Protein AF-A0A941LE74-F1 (afdb_monomer_lite)

Structure (mmCIF, N/CA/C/O backbone):
data_AF-A0A941LE74-F1
#
_entry.id   AF-A0A941LE74-F1
#
loop_
_atom_site.group_PDB
_atom_site.id
_atom_site.type_symbol
_atom_site.label_atom_id
_atom_site.label_alt_id
_atom_site.label_comp_id
_atom_site.label_asym_id
_atom_site.label_entity_id
_atom_site.label_seq_id
_atom_site.pdbx_PDB_ins_code
_atom_site.Cartn_x
_atom_site.Cartn_y
_atom_site.Cartn_z
_atom_site.occupancy
_atom_site.B_iso_or_equiv
_atom_site.auth_seq_id
_atom_site.auth_comp_id
_atom_site.auth_asym_id
_atom_site.auth_atom_id
_atom_site.pdbx_PDB_model_num
ATOM 1 N N . MET A 1 1 ? -21.585 46.859 -29.688 1.00 54.28 1 MET A N 1
ATOM 2 C CA . MET A 1 1 ? -21.145 45.449 -29.822 1.00 54.28 1 MET A CA 1
ATOM 3 C C . MET A 1 1 ? -20.271 44.909 -28.652 1.00 54.28 1 MET A C 1
ATOM 5 O O . MET A 1 1 ? -19.529 43.971 -28.899 1.00 54.28 1 MET A O 1
ATOM 9 N N . PRO A 1 2 ? -20.352 45.369 -27.378 1.00 57.03 2 PRO A N 1
ATOM 10 C CA . PRO A 1 2 ? -19.526 44.793 -26.294 1.00 57.03 2 PRO A CA 1
ATOM 11 C C . PRO A 1 2 ? -20.153 43.561 -25.608 1.00 57.03 2 PRO A C 1
ATOM 13 O O . PRO A 1 2 ? -19.442 42.708 -25.088 1.00 57.03 2 PRO A O 1
ATOM 16 N N . TYR A 1 3 ? -21.483 43.417 -25.657 1.00 52.81 3 TYR A N 1
ATOM 17 C CA . TYR A 1 3 ? -22.199 42.330 -24.973 1.00 52.81 3 TYR A CA 1
ATOM 18 C C . TYR A 1 3 ? -21.953 40.939 -25.579 1.00 52.81 3 TYR A C 1
ATOM 20 O O . TYR A 1 3 ? -21.957 39.949 -24.856 1.00 52.81 3 TYR A O 1
ATOM 28 N N . ARG A 1 4 ? -21.683 40.847 -26.890 1.00 54.41 4 ARG A N 1
ATOM 29 C CA . ARG A 1 4 ? -21.391 39.560 -27.549 1.00 54.41 4 ARG A CA 1
ATOM 30 C C . ARG A 1 4 ? -20.032 38.985 -27.148 1.00 54.41 4 ARG A C 1
ATOM 32 O O . ARG A 1 4 ? -19.905 37.770 -27.075 1.00 54.41 4 ARG A O 1
ATOM 39 N N . LEU A 1 5 ? -19.052 39.841 -26.847 1.00 57.06 5 LEU A N 1
ATOM 40 C CA . LEU A 1 5 ? -17.731 39.411 -26.383 1.00 57.06 5 LEU A CA 1
ATOM 41 C C . LEU A 1 5 ? -17.795 38.911 -24.931 1.00 57.06 5 LEU A C 1
ATOM 43 O O . LEU A 1 5 ? -17.199 37.891 -24.605 1.00 57.06 5 LEU A O 1
ATOM 47 N N . LEU A 1 6 ? -18.584 39.584 -24.085 1.00 57.69 6 LEU A N 1
ATOM 48 C CA . LEU A 1 6 ? -18.748 39.210 -22.679 1.00 57.69 6 LEU A CA 1
ATOM 49 C C . LEU A 1 6 ? -19.446 37.849 -22.518 1.00 57.69 6 LEU A C 1
ATOM 51 O O . LEU A 1 6 ? -19.026 37.042 -21.698 1.00 57.69 6 LEU A O 1
ATOM 55 N N . ILE A 1 7 ? -20.466 37.571 -23.339 1.00 63.12 7 ILE A N 1
ATOM 56 C CA . ILE A 1 7 ? -21.182 36.284 -23.333 1.00 63.12 7 ILE A CA 1
ATOM 57 C C . ILE A 1 7 ? -20.268 35.146 -23.810 1.00 63.12 7 ILE A C 1
ATOM 59 O O . ILE A 1 7 ? -20.302 34.059 -23.241 1.00 63.12 7 ILE A O 1
ATOM 63 N N . LEU A 1 8 ? -19.405 35.396 -24.802 1.00 57.56 8 LEU A N 1
ATOM 64 C CA . LEU A 1 8 ? -18.469 34.384 -25.298 1.00 57.56 8 LEU A CA 1
ATOM 65 C C . LEU A 1 8 ? -17.408 34.020 -24.246 1.00 57.56 8 LEU A C 1
ATOM 67 O O . LEU A 1 8 ? -17.097 32.846 -24.071 1.00 57.56 8 LEU A O 1
ATOM 71 N N . ILE A 1 9 ? -16.907 35.013 -23.502 1.00 60.62 9 ILE A N 1
ATOM 72 C CA . ILE A 1 9 ? -15.950 34.803 -22.404 1.00 60.62 9 ILE A CA 1
ATOM 73 C C . ILE A 1 9 ? -16.620 34.057 -21.237 1.00 60.62 9 ILE A C 1
ATOM 7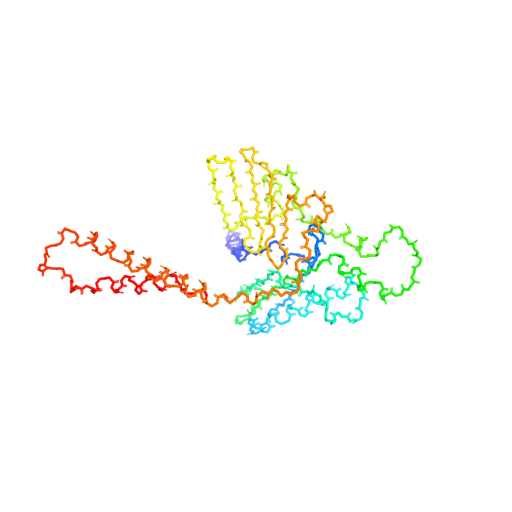5 O O . ILE A 1 9 ? -16.025 33.129 -20.692 1.00 60.62 9 ILE A O 1
ATOM 79 N N . LEU A 1 10 ? -17.877 34.387 -20.910 1.00 58.94 10 LEU A N 1
ATOM 80 C CA . LEU A 1 10 ? -18.635 33.705 -19.854 1.00 58.94 10 LEU A CA 1
ATOM 81 C C . LEU A 1 10 ? -18.941 32.236 -20.209 1.00 58.94 10 LEU A C 1
ATOM 83 O O . LEU A 1 10 ? -18.872 31.359 -19.348 1.00 58.94 10 LEU A O 1
ATOM 87 N N . CYS A 1 11 ? -19.225 31.948 -21.484 1.00 56.91 11 CYS A N 1
ATOM 88 C CA . CYS A 1 11 ? -19.420 30.581 -21.969 1.00 56.91 11 CYS A CA 1
ATOM 89 C C . CYS A 1 11 ? -18.114 29.772 -21.994 1.00 56.91 11 CYS A C 1
ATOM 91 O O . CYS A 1 11 ? -18.154 28.585 -21.681 1.00 56.91 11 CYS A O 1
ATOM 93 N N . LEU A 1 12 ? -16.958 30.386 -22.289 1.00 54.50 12 LEU A N 1
ATOM 94 C CA . LEU A 1 12 ? -15.665 29.691 -22.219 1.00 54.50 12 LEU A CA 1
ATOM 95 C C . LEU A 1 12 ? -15.248 29.346 -20.778 1.00 54.50 12 LEU A C 1
ATOM 97 O O . LEU A 1 12 ? -14.621 28.312 -20.572 1.00 54.50 12 LEU A O 1
ATOM 101 N N . SER A 1 13 ? -15.639 30.138 -19.772 1.00 55.31 13 SER A N 1
ATOM 102 C CA . SER A 1 13 ? -15.367 29.818 -18.357 1.00 55.31 13 SER A CA 1
ATOM 103 C C . SER A 1 13 ? -16.202 28.659 -17.786 1.00 55.31 13 SER A C 1
ATOM 105 O O . SER A 1 13 ? -15.882 28.143 -16.717 1.00 55.31 13 SER A O 1
ATOM 107 N N . LEU A 1 14 ? -17.250 28.221 -18.494 1.00 53.22 14 LEU A N 1
ATOM 108 C CA . LEU A 1 14 ? -18.086 27.072 -18.114 1.00 53.22 14 LEU A CA 1
ATOM 109 C C . LEU A 1 14 ? -17.571 25.736 -18.682 1.00 53.22 14 LEU A C 1
ATOM 111 O O . LEU A 1 14 ? -18.073 24.683 -18.300 1.00 53.22 14 LEU A O 1
ATOM 115 N N . LEU A 1 15 ? -16.551 25.764 -19.546 1.00 47.84 15 LEU A N 1
ATOM 116 C CA . LEU A 1 15 ? -15.847 24.581 -20.060 1.00 47.84 15 LEU A CA 1
ATOM 117 C C . LEU A 1 15 ? -14.586 24.257 -19.244 1.00 47.84 15 LEU A C 1
ATOM 119 O O . LEU A 1 15 ? -13.602 23.753 -19.782 1.00 47.84 15 LEU A O 1
ATOM 123 N N . SER A 1 16 ? -14.604 24.519 -17.936 1.00 47.56 16 SER A N 1
ATOM 124 C CA . SER A 1 16 ? -13.609 23.926 -17.045 1.00 47.56 16 SER A CA 1
ATOM 125 C C . SER A 1 16 ? -13.813 22.408 -17.060 1.00 47.56 16 SER A C 1
ATOM 127 O O . SER A 1 16 ? -14.896 21.954 -16.672 1.00 47.56 16 SER A O 1
ATOM 129 N N . PRO A 1 17 ? -12.834 21.599 -17.508 1.00 46.66 17 PRO A N 1
ATOM 130 C CA . PRO A 1 17 ? -12.927 20.162 -17.334 1.00 46.66 17 PRO A CA 1
ATOM 131 C C . PRO A 1 17 ? -13.058 19.902 -15.834 1.00 46.66 17 PRO A C 1
ATOM 133 O O . PRO A 1 17 ? -12.203 20.311 -15.046 1.00 46.66 17 PRO A O 1
ATOM 136 N N . LEU A 1 18 ? -14.160 19.263 -15.431 1.00 42.22 18 LEU A N 1
ATOM 137 C CA . LEU A 1 18 ? -14.265 18.688 -14.096 1.00 42.22 18 LEU A CA 1
ATOM 138 C C . LEU A 1 18 ? -12.999 17.853 -13.871 1.00 42.22 18 LEU A C 1
ATOM 140 O O . LEU A 1 18 ? -12.686 17.037 -14.746 1.00 42.22 18 LEU A O 1
ATOM 144 N N . PRO A 1 19 ? -12.264 18.035 -12.758 1.00 45.69 19 PRO A N 1
ATOM 145 C CA . PRO A 1 19 ? -11.148 17.161 -12.453 1.00 45.69 19 PRO A CA 1
ATOM 146 C C . PRO A 1 19 ? -11.682 15.731 -12.467 1.00 45.69 19 PRO A C 1
ATOM 148 O O . PRO A 1 19 ? -12.597 15.367 -11.725 1.00 45.69 19 PRO A O 1
ATOM 151 N N . THR A 1 20 ? -11.167 14.944 -13.404 1.00 42.31 20 THR A N 1
ATOM 152 C CA . THR A 1 20 ? -11.477 13.531 -13.559 1.00 42.31 20 THR A CA 1
ATOM 153 C C . THR A 1 20 ? -11.266 12.853 -12.210 1.00 42.31 20 THR A C 1
ATOM 155 O O . THR A 1 20 ? -10.148 12.809 -11.702 1.00 42.31 20 THR A O 1
ATOM 158 N N . ARG A 1 21 ? -12.350 12.310 -11.642 1.00 41.66 21 ARG A N 1
ATOM 159 C CA . ARG A 1 21 ? -12.452 11.559 -10.372 1.00 41.66 21 ARG A CA 1
ATOM 160 C C . ARG A 1 21 ? -11.585 10.281 -10.284 1.00 41.66 21 ARG A C 1
ATOM 162 O O . ARG A 1 21 ? -11.878 9.377 -9.512 1.00 41.66 21 ARG A O 1
ATOM 169 N N . ALA A 1 22 ? -10.532 10.166 -11.088 1.00 42.69 22 ALA A N 1
ATOM 170 C CA . ALA A 1 22 ? -9.612 9.032 -11.083 1.00 42.69 22 ALA A CA 1
ATOM 171 C C . ALA A 1 22 ? -8.589 9.093 -9.929 1.00 42.69 22 ALA A C 1
ATOM 173 O O . ALA A 1 22 ? -7.979 8.078 -9.607 1.00 42.69 22 ALA A O 1
ATOM 174 N N . ALA A 1 23 ? -8.416 10.254 -9.286 1.00 50.59 23 ALA A N 1
ATOM 175 C CA . ALA A 1 23 ? -7.468 10.427 -8.183 1.00 50.59 23 ALA A CA 1
ATOM 176 C C . ALA A 1 23 ? -7.955 9.851 -6.833 1.00 50.59 23 ALA A C 1
ATOM 178 O O . ALA A 1 23 ? -7.123 9.497 -6.004 1.00 50.59 23 ALA A O 1
ATOM 179 N N . ASP A 1 24 ? -9.269 9.695 -6.623 1.00 58.91 24 ASP A N 1
ATOM 180 C CA . ASP A 1 24 ? -9.845 9.450 -5.284 1.00 58.91 24 ASP A CA 1
ATOM 181 C C . ASP A 1 24 ? -9.552 8.059 -4.682 1.00 58.91 24 ASP A C 1
ATOM 183 O O . ASP A 1 24 ? -9.741 7.863 -3.486 1.00 58.91 24 ASP A O 1
ATOM 187 N N . ASN A 1 25 ? -9.075 7.085 -5.469 1.00 71.62 25 ASN A N 1
ATOM 188 C CA . ASN A 1 25 ? -8.825 5.707 -5.004 1.00 71.62 25 ASN A CA 1
ATOM 189 C C . ASN A 1 25 ? -7.357 5.275 -5.094 1.00 71.62 25 ASN A C 1
ATOM 191 O O . ASN A 1 25 ? -7.051 4.084 -5.003 1.00 71.62 25 ASN A O 1
ATOM 195 N N . ARG A 1 26 ? -6.443 6.212 -5.339 1.00 84.62 26 ARG A N 1
ATOM 196 C CA . ARG A 1 26 ? -5.028 5.883 -5.456 1.00 84.62 26 ARG A CA 1
ATOM 197 C C . ARG A 1 26 ? -4.418 5.685 -4.055 1.00 84.62 26 ARG A C 1
ATOM 199 O O . ARG A 1 26 ? -4.585 6.557 -3.206 1.00 84.62 26 ARG A O 1
ATOM 206 N N . PRO A 1 27 ? -3.692 4.584 -3.790 1.00 90.12 27 PRO A N 1
ATOM 207 C CA . PRO A 1 27 ? -3.070 4.378 -2.486 1.00 90.12 27 PRO A CA 1
ATOM 208 C C . PRO A 1 27 ? -2.000 5.436 -2.187 1.00 90.12 27 PRO A C 1
ATOM 210 O O . PRO A 1 27 ? -1.186 5.752 -3.060 1.00 90.12 27 PRO A O 1
ATOM 213 N N . PHE A 1 28 ? -1.926 5.902 -0.934 1.00 90.62 28 PHE A N 1
ATOM 214 C CA . PHE A 1 28 ? -0.971 6.937 -0.496 1.00 90.62 28 PHE A CA 1
ATOM 215 C C . PHE A 1 28 ? 0.496 6.603 -0.836 1.00 90.62 28 PHE A C 1
ATOM 217 O O . PHE A 1 28 ? 1.308 7.483 -1.104 1.00 90.62 28 PHE A O 1
ATOM 224 N N . TRP A 1 29 ? 0.860 5.316 -0.845 1.00 92.81 29 TRP A N 1
ATOM 225 C CA . TRP A 1 29 ? 2.237 4.873 -1.079 1.00 92.81 29 TRP A CA 1
ATOM 226 C C . TRP A 1 29 ? 2.692 5.034 -2.537 1.00 92.81 29 TRP A C 1
ATOM 228 O O . TRP A 1 29 ? 3.883 4.926 -2.818 1.00 92.81 29 TRP A O 1
ATOM 238 N N . THR A 1 30 ? 1.773 5.321 -3.463 1.00 92.69 30 THR A N 1
ATOM 239 C CA . THR A 1 30 ? 2.096 5.563 -4.881 1.00 92.69 30 THR A CA 1
ATOM 240 C C . THR A 1 30 ? 2.644 6.971 -5.156 1.00 92.69 30 THR A C 1
ATOM 242 O O . THR A 1 30 ? 3.128 7.227 -6.260 1.00 92.69 30 THR A O 1
ATOM 245 N N . GLU A 1 31 ? 2.580 7.878 -4.174 1.00 87.81 31 GLU A N 1
ATOM 246 C CA . GLU A 1 31 ? 3.017 9.280 -4.293 1.00 87.81 31 GLU A CA 1
ATOM 247 C C . GLU A 1 31 ? 4.518 9.479 -4.048 1.00 87.81 31 GLU A C 1
ATOM 249 O O . GLU A 1 31 ? 5.062 10.550 -4.310 1.00 87.81 31 GLU A O 1
ATOM 254 N N . GLN A 1 32 ? 5.202 8.455 -3.543 1.00 89.81 32 GLN A N 1
ATOM 255 C CA . GLN A 1 32 ? 6.605 8.524 -3.149 1.00 89.81 32 GLN A CA 1
ATOM 256 C C . GLN A 1 32 ? 7.365 7.289 -3.625 1.00 89.81 32 GLN A C 1
ATOM 258 O O . GLN A 1 32 ? 6.818 6.189 -3.669 1.00 89.81 32 GLN A O 1
ATOM 263 N N . ALA A 1 33 ? 8.642 7.475 -3.960 1.00 90.62 33 ALA A N 1
ATOM 264 C CA . ALA A 1 33 ? 9.509 6.390 -4.416 1.00 90.62 33 ALA A CA 1
ATOM 265 C C . ALA A 1 33 ? 9.939 5.459 -3.273 1.00 90.62 33 ALA A C 1
ATOM 267 O O . ALA A 1 33 ? 10.170 4.274 -3.494 1.00 90.62 33 ALA A O 1
ATOM 268 N N . LEU A 1 34 ? 10.054 5.989 -2.052 1.00 93.81 34 LEU A N 1
ATOM 269 C CA . LEU A 1 34 ? 10.554 5.251 -0.896 1.00 93.81 34 LEU A CA 1
ATOM 270 C C . LEU A 1 34 ? 10.100 5.887 0.424 1.00 93.81 34 LEU A C 1
ATOM 272 O O . LEU A 1 34 ? 9.885 7.099 0.498 1.00 93.81 34 LEU A O 1
ATOM 276 N N . PHE A 1 35 ? 9.950 5.067 1.461 1.00 94.12 35 PHE A N 1
ATOM 277 C CA . PHE A 1 35 ? 9.598 5.474 2.827 1.00 94.12 35 PHE A CA 1
ATOM 278 C C . PHE A 1 35 ? 9.922 4.345 3.808 1.00 94.12 35 PHE A C 1
ATOM 280 O O . PHE A 1 35 ? 10.116 3.203 3.389 1.00 94.12 35 PHE A O 1
ATOM 287 N N . HIS A 1 36 ? 9.947 4.629 5.109 1.00 92.19 36 HIS A N 1
ATOM 288 C CA . HIS A 1 36 ? 10.027 3.577 6.125 1.00 92.19 36 HIS A CA 1
ATOM 289 C C . HIS A 1 36 ? 8.762 3.477 6.965 1.00 92.19 36 HIS A C 1
ATOM 291 O O . HIS A 1 36 ? 8.013 4.442 7.151 1.00 92.19 36 HIS A O 1
ATOM 297 N N . PHE A 1 37 ? 8.546 2.271 7.473 1.00 91.94 37 PHE A N 1
ATOM 298 C CA . PHE A 1 37 ? 7.450 1.917 8.357 1.00 91.94 37 PHE A CA 1
ATOM 299 C C . PHE A 1 37 ? 7.958 0.850 9.336 1.00 91.94 37 PHE A C 1
ATOM 301 O O . PHE A 1 37 ? 8.341 -0.247 8.931 1.00 91.94 37 PHE A O 1
ATOM 308 N N . GLY A 1 38 ? 7.986 1.172 10.627 1.00 88.12 38 GLY A N 1
ATOM 309 C CA . GLY A 1 38 ? 8.692 0.391 11.637 1.00 88.12 38 GLY A CA 1
ATOM 310 C C . GLY A 1 38 ? 10.179 0.273 11.297 1.00 88.12 38 GLY A C 1
ATOM 311 O O . GLY A 1 38 ? 10.839 1.269 10.996 1.00 88.12 38 GLY A O 1
ATOM 312 N N . ASP A 1 39 ? 10.681 -0.960 11.309 1.00 87.88 39 ASP A N 1
ATOM 313 C CA . ASP A 1 39 ? 12.050 -1.310 10.915 1.00 87.88 39 ASP A CA 1
ATOM 314 C C . ASP A 1 39 ? 12.196 -1.683 9.434 1.00 87.88 39 ASP A C 1
ATOM 316 O O . ASP A 1 39 ? 13.271 -2.105 9.005 1.00 87.88 39 ASP A O 1
ATOM 320 N N . ASP A 1 40 ? 11.138 -1.545 8.639 1.00 91.31 40 ASP A N 1
ATOM 321 C CA . ASP A 1 40 ? 11.151 -1.914 7.230 1.00 91.31 40 ASP A CA 1
ATOM 322 C C . ASP A 1 40 ? 11.214 -0.680 6.335 1.00 91.31 40 ASP A C 1
ATOM 324 O O . ASP A 1 40 ? 10.638 0.374 6.626 1.00 91.31 40 ASP A O 1
ATOM 328 N N . VAL A 1 41 ? 11.903 -0.832 5.208 1.00 93.25 41 VAL A N 1
ATOM 329 C CA . VAL A 1 41 ? 11.961 0.166 4.145 1.00 93.25 41 VAL A CA 1
ATOM 330 C C . VAL A 1 41 ? 11.143 -0.343 2.968 1.00 93.25 41 VAL A C 1
ATOM 332 O O . VAL A 1 41 ? 11.241 -1.507 2.568 1.00 93.25 41 VAL A O 1
ATOM 335 N N . PHE A 1 42 ? 10.323 0.544 2.422 1.00 94.94 42 PHE A N 1
ATOM 336 C CA . PHE A 1 42 ? 9.452 0.276 1.295 1.00 94.94 42 PHE A CA 1
ATOM 337 C C . PHE A 1 42 ? 9.954 1.015 0.061 1.00 94.94 42 PHE A C 1
ATOM 339 O O . PHE A 1 42 ? 10.339 2.181 0.145 1.00 94.94 42 PHE A O 1
ATOM 346 N N . PHE A 1 43 ? 9.917 0.331 -1.081 1.00 95.94 43 PHE A N 1
ATOM 347 C CA . PHE A 1 43 ? 10.367 0.838 -2.374 1.00 95.94 43 PHE A CA 1
ATOM 348 C C . PHE A 1 43 ? 9.234 0.725 -3.386 1.00 95.94 43 PHE A C 1
ATOM 350 O O . PHE A 1 43 ? 8.705 -0.362 -3.622 1.00 95.94 43 PHE A O 1
ATOM 357 N N . THR A 1 44 ? 8.867 1.844 -3.995 1.00 97.19 44 THR A N 1
ATOM 358 C CA . THR A 1 44 ? 7.783 1.927 -4.968 1.00 97.19 44 THR A CA 1
ATOM 359 C C . THR A 1 44 ? 8.364 2.025 -6.367 1.00 97.19 44 THR A C 1
ATOM 361 O O . THR A 1 44 ? 8.993 3.016 -6.729 1.00 97.19 44 THR A O 1
ATOM 364 N N . GLY A 1 45 ? 8.091 1.024 -7.194 1.00 97.19 45 GLY A N 1
ATOM 365 C CA . GLY A 1 45 ? 8.345 1.091 -8.627 1.00 97.19 45 GLY A CA 1
ATOM 366 C C . GLY A 1 45 ? 7.087 1.482 -9.389 1.00 97.19 45 GLY A C 1
ATOM 367 O O . GLY A 1 45 ? 5.993 1.022 -9.059 1.00 97.19 45 GLY A O 1
ATOM 368 N N . ARG A 1 46 ? 7.239 2.309 -10.427 1.00 96.94 46 ARG 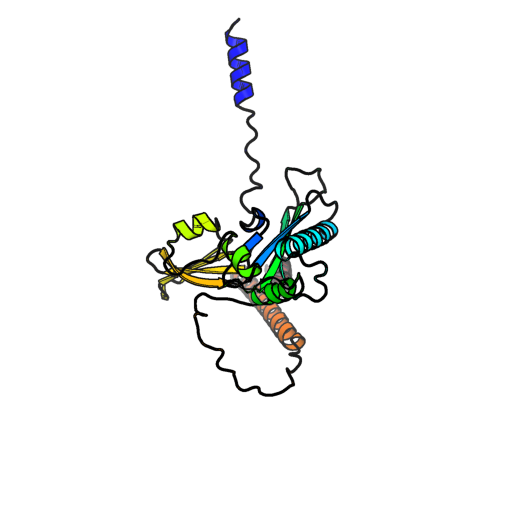A N 1
ATOM 369 C CA . ARG A 1 46 ? 6.152 2.763 -11.306 1.00 96.94 46 ARG A CA 1
ATOM 370 C C . ARG A 1 46 ? 6.458 2.399 -12.756 1.00 96.94 46 ARG A C 1
ATOM 372 O O . ARG A 1 46 ? 7.540 2.687 -13.253 1.00 96.94 46 ARG A O 1
ATOM 379 N N . SER A 1 47 ? 5.471 1.845 -13.452 1.00 97.06 47 SER A N 1
ATOM 380 C CA . SER A 1 47 ? 5.477 1.662 -14.903 1.00 97.06 47 SER A CA 1
ATOM 381 C C . SER A 1 47 ? 4.319 2.434 -15.519 1.00 97.06 47 SER A C 1
ATOM 383 O O . SER A 1 47 ? 3.175 1.998 -15.420 1.00 97.06 47 SER A O 1
ATOM 385 N N . SER A 1 48 ? 4.615 3.562 -16.163 1.00 95.38 48 SER A N 1
ATOM 386 C CA . SER A 1 48 ? 3.629 4.377 -16.885 1.00 95.38 48 SER A CA 1
ATOM 387 C C . SER A 1 48 ? 3.388 3.853 -18.294 1.00 95.38 48 SER A C 1
ATOM 389 O O . SER A 1 48 ? 4.334 3.457 -18.973 1.00 95.38 48 SER A O 1
ATOM 391 N N . CYS A 1 49 ? 2.130 3.907 -18.730 1.00 95.56 49 CYS A N 1
ATOM 392 C CA . CYS A 1 49 ? 1.700 3.597 -20.092 1.00 95.56 49 CYS A CA 1
ATOM 393 C C . CYS A 1 49 ? 2.294 2.282 -20.633 1.00 95.56 49 CYS A C 1
ATOM 395 O O . CYS A 1 49 ? 2.926 2.248 -21.690 1.00 95.56 49 CYS A O 1
ATOM 397 N N . ALA A 1 50 ? 2.123 1.192 -19.885 1.00 96.38 50 ALA A N 1
ATOM 398 C CA . ALA A 1 50 ? 2.449 -0.153 -20.343 1.00 96.38 50 ALA A CA 1
ATOM 399 C C . ALA A 1 50 ? 1.330 -0.690 -21.254 1.00 96.38 50 ALA A C 1
ATOM 401 O O . ALA A 1 50 ? 0.159 -0.408 -20.994 1.00 96.38 50 ALA A O 1
ATOM 402 N N . PRO A 1 51 ? 1.656 -1.453 -22.311 1.00 94.88 51 PRO A N 1
ATOM 403 C CA . PRO A 1 51 ? 0.657 -1.971 -23.248 1.00 94.88 51 PRO A CA 1
ATOM 404 C C . PRO A 1 51 ? -0.140 -3.157 -22.678 1.00 94.88 51 PRO A C 1
ATOM 406 O O . PRO A 1 51 ? -1.146 -3.551 -23.255 1.00 94.88 51 PRO A O 1
ATOM 409 N N . SER A 1 52 ? 0.301 -3.737 -21.557 1.00 95.12 52 SER A N 1
ATOM 410 C CA . SER A 1 52 ? -0.415 -4.774 -20.809 1.00 95.12 52 SER A CA 1
ATOM 411 C C . SER A 1 52 ? -0.156 -4.646 -19.306 1.00 95.12 52 SER A C 1
ATOM 413 O O . SER A 1 52 ? 0.819 -4.014 -18.878 1.00 95.12 52 SER A O 1
ATOM 415 N N . ILE A 1 53 ? -1.024 -5.262 -18.501 1.00 94.94 53 ILE A N 1
ATOM 416 C CA . ILE A 1 53 ? -0.879 -5.310 -17.040 1.00 94.94 53 ILE A CA 1
ATOM 417 C C . ILE A 1 53 ? 0.367 -6.109 -16.661 1.00 94.94 53 ILE A C 1
ATOM 419 O O . ILE A 1 53 ? 1.138 -5.676 -15.809 1.00 94.94 53 ILE A O 1
ATOM 423 N N . GLU A 1 54 ? 0.608 -7.239 -17.320 1.00 96.38 54 GLU A N 1
ATOM 424 C CA . GLU A 1 54 ? 1.733 -8.136 -17.064 1.00 96.38 54 GLU A CA 1
ATOM 425 C C . GLU A 1 54 ? 3.065 -7.429 -17.314 1.00 96.38 54 GLU A C 1
ATOM 427 O O . GLU A 1 54 ? 3.957 -7.437 -16.460 1.00 96.38 54 GLU A O 1
ATOM 432 N N . GLU A 1 55 ? 3.179 -6.743 -18.452 1.00 96.31 55 GLU A N 1
ATOM 433 C CA . GLU A 1 55 ? 4.367 -5.954 -18.753 1.00 96.31 55 GLU A CA 1
ATOM 434 C C . GLU A 1 55 ? 4.526 -4.789 -17.769 1.00 96.31 55 GLU A C 1
ATOM 436 O O . GLU A 1 55 ? 5.633 -4.526 -17.294 1.00 96.31 55 GLU A O 1
ATOM 441 N N . GLY A 1 56 ? 3.425 -4.132 -17.395 1.00 97.06 56 GLY A N 1
ATOM 442 C CA . GLY A 1 56 ? 3.425 -3.092 -16.371 1.00 97.06 56 GLY A CA 1
ATOM 443 C C . GLY A 1 56 ? 3.933 -3.593 -15.016 1.00 97.06 56 GLY A C 1
ATOM 444 O O . GLY A 1 56 ? 4.786 -2.947 -14.406 1.00 97.06 56 GLY A O 1
ATOM 445 N N . ARG A 1 57 ? 3.481 -4.770 -14.563 1.00 97.19 57 ARG A N 1
ATOM 446 C CA . ARG A 1 57 ? 3.927 -5.417 -13.316 1.00 97.19 57 ARG A CA 1
ATOM 447 C C . ARG A 1 57 ? 5.419 -5.737 -13.338 1.00 97.19 57 ARG A C 1
ATOM 449 O O . ARG A 1 57 ? 6.093 -5.532 -12.325 1.00 97.19 57 ARG A O 1
ATOM 456 N N . GLN A 1 58 ? 5.937 -6.219 -14.469 1.00 96.69 58 GLN A N 1
ATOM 457 C CA . GLN A 1 58 ? 7.359 -6.529 -14.618 1.00 96.69 58 GLN A CA 1
ATOM 458 C C . GLN A 1 58 ? 8.213 -5.258 -14.647 1.00 96.69 58 GLN A C 1
ATOM 460 O O . GLN A 1 58 ? 9.196 -5.157 -13.915 1.00 96.69 58 GLN A O 1
ATOM 465 N N . ARG A 1 59 ? 7.825 -4.250 -15.438 1.00 97.81 59 ARG A N 1
ATOM 466 C CA . ARG A 1 59 ? 8.524 -2.957 -15.493 1.00 97.81 59 ARG A CA 1
ATOM 467 C C . ARG A 1 59 ? 8.508 -2.250 -14.133 1.00 97.81 59 ARG A C 1
ATOM 469 O O . ARG A 1 59 ? 9.540 -1.744 -13.704 1.00 97.81 59 ARG A O 1
ATOM 476 N N . ALA A 1 60 ? 7.376 -2.267 -13.423 1.00 97.50 60 ALA A N 1
ATOM 477 C CA . ALA A 1 60 ? 7.265 -1.700 -12.079 1.00 97.50 60 ALA A CA 1
ATOM 478 C C . ALA A 1 60 ? 8.145 -2.450 -11.069 1.00 97.50 60 ALA A C 1
ATOM 480 O O . ALA A 1 60 ? 8.780 -1.819 -10.231 1.00 97.50 60 ALA A O 1
ATOM 481 N N . TYR A 1 61 ? 8.248 -3.779 -11.169 1.00 95.94 61 TYR A N 1
ATOM 482 C CA . TYR A 1 61 ? 9.184 -4.554 -10.352 1.00 95.94 61 TYR A CA 1
ATOM 483 C C . TYR A 1 61 ? 10.636 -4.135 -10.591 1.00 95.94 61 TYR A C 1
ATOM 485 O O . TYR A 1 61 ? 11.342 -3.808 -9.642 1.00 95.94 61 TYR A O 1
ATOM 493 N N . LEU A 1 62 ? 11.064 -4.077 -11.854 1.00 95.06 62 LEU A N 1
ATOM 494 C CA . LEU A 1 62 ? 12.424 -3.666 -12.214 1.00 95.06 62 LEU A CA 1
ATOM 495 C C . LEU A 1 62 ? 12.730 -2.227 -11.771 1.00 95.06 62 LEU A C 1
ATOM 497 O O . LEU A 1 62 ? 13.834 -1.954 -11.305 1.00 95.06 62 LEU A O 1
ATOM 501 N N . ALA A 1 63 ? 11.751 -1.323 -11.852 1.00 96.12 63 ALA A N 1
ATOM 502 C CA . ALA A 1 63 ? 11.879 0.037 -11.337 1.00 96.12 63 ALA A CA 1
ATOM 503 C C . ALA A 1 63 ? 12.063 0.060 -9.808 1.00 96.12 63 ALA A C 1
ATOM 505 O O . ALA A 1 63 ? 12.963 0.729 -9.313 1.00 96.12 63 ALA A O 1
ATOM 506 N N . ALA A 1 64 ? 11.278 -0.719 -9.056 1.00 95.31 64 ALA A N 1
ATOM 507 C CA . ALA A 1 64 ? 11.431 -0.813 -7.601 1.00 95.31 64 ALA A CA 1
ATOM 508 C C . ALA A 1 64 ? 12.798 -1.401 -7.204 1.00 95.31 64 ALA A C 1
ATOM 510 O O . ALA A 1 64 ? 13.445 -0.926 -6.276 1.00 95.31 64 ALA A O 1
ATOM 511 N N . ILE A 1 65 ? 13.267 -2.406 -7.946 1.00 93.31 65 ILE A N 1
ATOM 512 C CA . ILE A 1 65 ? 14.605 -2.993 -7.804 1.00 93.31 65 ILE A CA 1
ATOM 513 C C . ILE A 1 65 ? 15.699 -1.942 -8.030 1.00 93.31 65 ILE A C 1
ATOM 515 O O . ILE A 1 65 ? 16.686 -1.907 -7.291 1.00 93.31 65 ILE A O 1
ATOM 519 N N . GLN A 1 66 ? 15.523 -1.061 -9.015 1.00 92.06 66 GLN A N 1
ATOM 520 C CA . GLN A 1 66 ? 16.449 0.042 -9.237 1.00 92.06 66 GLN A CA 1
ATOM 521 C C . GLN A 1 66 ? 16.482 1.005 -8.040 1.00 92.06 66 GLN A C 1
ATOM 523 O O . GLN A 1 66 ? 17.569 1.425 -7.651 1.00 92.06 66 GLN A O 1
ATOM 528 N N . GLU A 1 67 ? 15.346 1.286 -7.395 1.00 92.81 67 GLU A N 1
ATOM 529 C CA . GLU A 1 67 ? 15.320 2.099 -6.169 1.00 92.81 67 GLU A CA 1
ATOM 530 C C . GLU A 1 67 ? 16.061 1.436 -5.000 1.00 92.81 67 GLU A C 1
ATOM 532 O O . GLU A 1 67 ? 16.812 2.102 -4.286 1.00 92.81 67 GLU A O 1
ATOM 537 N N . VAL A 1 68 ? 15.950 0.111 -4.846 1.00 91.69 68 VAL A N 1
ATOM 538 C CA . VAL A 1 68 ? 16.741 -0.637 -3.849 1.00 91.69 68 VAL A CA 1
ATOM 539 C C . VAL A 1 68 ? 18.240 -0.479 -4.117 1.00 91.69 68 VAL A C 1
ATOM 541 O O . VAL A 1 68 ? 19.015 -0.230 -3.189 1.00 91.69 68 VAL A O 1
ATOM 544 N N . ARG A 1 69 ? 18.671 -0.585 -5.381 1.00 89.81 69 ARG A N 1
ATOM 545 C CA . ARG A 1 69 ? 20.078 -0.374 -5.772 1.00 89.81 69 ARG A CA 1
ATOM 546 C C . ARG A 1 69 ? 20.528 1.059 -5.506 1.00 89.81 69 ARG A C 1
ATOM 548 O O . ARG A 1 69 ? 21.613 1.253 -4.967 1.00 89.81 69 ARG A O 1
ATOM 555 N N . ASN A 1 70 ? 19.694 2.048 -5.825 1.00 89.44 70 ASN A N 1
ATOM 556 C CA . ASN A 1 70 ? 19.987 3.460 -5.575 1.00 89.44 70 ASN A CA 1
ATOM 557 C C . ASN A 1 70 ? 20.190 3.727 -4.074 1.00 89.44 70 ASN A C 1
ATOM 559 O O . ASN A 1 70 ? 21.155 4.387 -3.687 1.00 89.44 70 ASN A O 1
ATOM 563 N N . PHE A 1 71 ? 19.321 3.167 -3.230 1.00 89.19 71 PHE A N 1
ATOM 564 C CA . PHE A 1 71 ? 19.362 3.333 -1.777 1.00 89.19 71 PHE A CA 1
ATOM 565 C C . PHE A 1 71 ? 20.551 2.610 -1.123 1.00 89.19 71 PHE A C 1
ATOM 567 O O . PHE A 1 71 ? 21.249 3.152 -0.266 1.00 89.19 71 PHE A O 1
ATOM 574 N N . THR A 1 72 ? 20.819 1.371 -1.536 1.00 87.38 72 THR A N 1
ATOM 575 C CA . THR A 1 72 ? 21.895 0.552 -0.948 1.00 87.38 72 THR A CA 1
ATOM 576 C C . THR A 1 72 ? 23.269 0.828 -1.548 1.00 87.38 72 THR A C 1
ATOM 578 O O . THR A 1 72 ? 24.279 0.491 -0.934 1.00 87.38 72 THR A O 1
ATOM 581 N N . ARG A 1 73 ? 23.320 1.428 -2.745 1.00 84.56 73 ARG A N 1
ATOM 582 C CA . ARG A 1 73 ? 24.517 1.547 -3.597 1.00 84.56 73 ARG A CA 1
ATOM 583 C C . ARG A 1 73 ? 25.160 0.195 -3.935 1.00 84.56 73 ARG A C 1
ATOM 585 O O . ARG A 1 73 ? 26.333 0.144 -4.308 1.00 84.56 73 ARG A O 1
ATOM 592 N N . ALA A 1 74 ? 24.411 -0.899 -3.803 1.00 80.75 74 ALA A N 1
ATOM 593 C CA . ALA A 1 74 ? 24.881 -2.236 -4.128 1.00 80.75 74 ALA A CA 1
ATOM 594 C C . ALA A 1 74 ? 24.925 -2.438 -5.650 1.00 80.75 74 ALA A C 1
ATOM 596 O O . ALA A 1 74 ? 24.024 -2.012 -6.374 1.00 80.75 74 ALA A O 1
ATOM 597 N N . LYS A 1 75 ? 25.978 -3.107 -6.136 1.00 73.94 75 LYS A N 1
ATOM 598 C CA . LYS A 1 75 ? 26.108 -3.470 -7.559 1.00 73.94 75 LYS A CA 1
ATOM 599 C C . LYS A 1 75 ? 25.168 -4.614 -7.942 1.00 73.94 75 LYS A C 1
ATOM 601 O O . LYS A 1 75 ? 24.601 -4.601 -9.029 1.00 73.94 75 LYS A O 1
ATOM 606 N N . GLU A 1 76 ? 24.978 -5.560 -7.028 1.00 77.50 76 GLU A N 1
ATOM 607 C CA . GLU A 1 76 ? 24.133 -6.739 -7.196 1.00 77.50 76 GLU A CA 1
ATOM 608 C C . GLU A 1 76 ? 23.229 -6.903 -5.974 1.00 77.50 76 GLU A C 1
ATOM 610 O O . GLU A 1 76 ? 23.617 -6.584 -4.850 1.00 77.50 76 GLU A O 1
ATOM 615 N N . ILE A 1 77 ? 22.005 -7.371 -6.216 1.00 80.06 77 ILE A N 1
ATOM 616 C CA . ILE A 1 77 ? 20.985 -7.617 -5.185 1.00 80.06 77 ILE A CA 1
ATOM 617 C C . ILE A 1 77 ? 20.317 -8.991 -5.374 1.00 80.06 77 ILE A C 1
ATOM 619 O O . ILE A 1 77 ? 19.228 -9.232 -4.857 1.00 80.06 77 ILE A O 1
ATOM 623 N N . GLU A 1 78 ? 20.921 -9.876 -6.174 1.00 74.94 78 GLU A N 1
ATOM 624 C CA . GLU A 1 78 ? 20.382 -11.218 -6.407 1.00 74.94 78 GLU A CA 1
ATOM 625 C C . GLU A 1 78 ? 20.347 -12.022 -5.102 1.00 74.94 78 GLU A C 1
ATOM 627 O O . GLU A 1 78 ? 21.259 -11.943 -4.281 1.00 74.94 78 GLU A O 1
ATOM 632 N N . GLY A 1 79 ? 19.258 -12.764 -4.885 1.00 72.00 79 GLY A N 1
ATOM 633 C CA . GLY A 1 79 ? 19.041 -13.527 -3.651 1.00 72.00 79 GLY A CA 1
ATOM 634 C C . GLY A 1 79 ? 18.698 -12.681 -2.417 1.00 72.00 79 GLY A C 1
ATOM 635 O O . GLY A 1 79 ? 18.498 -13.243 -1.341 1.00 72.00 79 GLY A O 1
ATOM 636 N N . PHE A 1 80 ? 18.598 -11.353 -2.543 1.00 80.94 80 PHE A N 1
ATOM 637 C CA . PHE A 1 80 ? 18.161 -10.491 -1.449 1.00 80.94 80 PHE A CA 1
ATOM 638 C C . PHE A 1 80 ? 16.649 -10.669 -1.195 1.00 80.94 80 PHE A C 1
ATOM 640 O O . PHE A 1 80 ? 15.878 -10.634 -2.160 1.00 80.94 80 PHE A O 1
ATOM 647 N N . PRO A 1 81 ? 16.194 -10.855 0.063 1.00 78.44 81 PRO A N 1
ATOM 648 C CA . PRO A 1 81 ? 14.783 -11.075 0.376 1.00 78.44 81 PRO A CA 1
ATOM 649 C C . PRO A 1 81 ? 13.973 -9.789 0.158 1.00 78.44 81 PRO A C 1
ATOM 651 O O . PRO A 1 81 ? 13.818 -8.963 1.058 1.00 78.44 81 PRO A O 1
ATOM 654 N N . LEU A 1 82 ? 13.490 -9.613 -1.072 1.00 86.25 82 LEU A N 1
ATOM 655 C CA . LEU A 1 82 ? 12.585 -8.542 -1.473 1.00 86.25 82 LEU A CA 1
ATOM 656 C C . LEU A 1 82 ? 11.205 -9.114 -1.712 1.00 86.25 82 LEU A C 1
ATOM 658 O O . LEU A 1 82 ? 10.944 -9.742 -2.741 1.00 86.25 82 LEU A O 1
ATOM 662 N N . ASP A 1 83 ? 10.303 -8.817 -0.790 1.00 88.81 83 ASP A N 1
ATOM 663 C CA . ASP A 1 83 ? 8.928 -9.248 -0.927 1.00 88.81 83 ASP A CA 1
ATOM 664 C C . ASP A 1 83 ? 8.089 -8.184 -1.622 1.00 88.81 83 ASP A C 1
ATOM 666 O O . ASP A 1 83 ? 8.230 -6.982 -1.386 1.00 88.81 83 ASP A O 1
ATOM 670 N N . THR A 1 84 ? 7.152 -8.625 -2.459 1.00 92.81 84 THR A N 1
ATOM 671 C CA . THR A 1 84 ? 6.095 -7.735 -2.943 1.00 92.81 84 THR A CA 1
ATOM 672 C C . THR A 1 84 ? 5.050 -7.575 -1.854 1.00 92.81 84 THR A C 1
ATOM 674 O O . THR A 1 84 ? 4.347 -8.526 -1.528 1.00 92.81 84 THR A O 1
ATOM 677 N N . GLN A 1 85 ? 4.937 -6.364 -1.316 1.00 93.25 85 GLN A N 1
ATOM 678 C CA . GLN A 1 85 ? 3.900 -6.019 -0.352 1.00 93.25 85 GLN A CA 1
ATOM 679 C C . GLN A 1 85 ? 2.554 -5.819 -1.051 1.00 93.25 85 GLN A C 1
ATOM 681 O O . GLN A 1 85 ? 1.538 -6.309 -0.572 1.00 93.25 85 GLN A O 1
ATOM 686 N N . MET A 1 86 ? 2.536 -5.066 -2.157 1.00 93.94 86 MET A N 1
ATOM 687 C CA . MET A 1 86 ? 1.298 -4.725 -2.858 1.00 93.94 86 MET A CA 1
ATOM 688 C C . MET A 1 86 ? 1.544 -4.341 -4.319 1.00 93.94 86 MET A C 1
ATOM 690 O O . MET A 1 86 ? 2.635 -3.900 -4.688 1.00 93.94 86 MET A O 1
ATOM 694 N N . ILE A 1 87 ? 0.506 -4.475 -5.142 1.00 95.00 87 ILE A N 1
ATOM 695 C CA . ILE A 1 87 ? 0.459 -3.986 -6.521 1.00 95.00 87 ILE A CA 1
ATOM 696 C C . ILE A 1 87 ? -0.795 -3.123 -6.668 1.00 95.00 87 ILE A C 1
ATOM 698 O O . ILE A 1 87 ? -1.864 -3.493 -6.187 1.00 95.00 87 ILE A O 1
ATOM 702 N N . PHE A 1 88 ? -0.660 -1.972 -7.321 1.00 94.25 88 PHE A N 1
ATOM 703 C CA . PHE A 1 88 ? -1.784 -1.124 -7.700 1.00 94.25 88 PHE A CA 1
ATOM 704 C C . PHE A 1 88 ? -1.783 -0.924 -9.211 1.00 94.25 88 PHE A C 1
ATOM 706 O O . PHE A 1 88 ? -0.750 -0.613 -9.806 1.00 94.25 88 PHE A O 1
ATOM 713 N N . GLU A 1 89 ? -2.944 -1.104 -9.826 1.00 94.56 89 GLU A N 1
ATOM 714 C CA . GLU A 1 89 ? -3.127 -1.071 -11.273 1.00 94.56 89 GLU A CA 1
ATOM 715 C C . GLU A 1 89 ? -4.172 -0.022 -11.623 1.00 94.56 89 GLU A C 1
ATOM 717 O O . GLU A 1 89 ? -5.348 -0.146 -11.285 1.00 94.56 89 GLU A O 1
ATOM 722 N N . ASP A 1 90 ? -3.731 1.014 -12.326 1.00 93.06 90 ASP A N 1
ATOM 723 C CA . ASP A 1 90 ? -4.609 1.982 -12.956 1.00 93.06 90 ASP A CA 1
ATOM 724 C C . ASP A 1 90 ? -4.823 1.551 -14.407 1.00 93.06 90 ASP A C 1
ATOM 726 O O . ASP A 1 90 ? -3.961 1.735 -15.271 1.00 93.06 90 ASP A O 1
ATOM 730 N N . ALA A 1 91 ? -5.971 0.919 -14.654 1.00 89.25 91 ALA A N 1
ATOM 731 C CA . ALA A 1 91 ? -6.348 0.405 -15.968 1.00 89.25 91 ALA A CA 1
ATOM 732 C C . ALA A 1 91 ? -6.747 1.510 -16.960 1.00 89.25 91 ALA A C 1
ATOM 734 O O . ALA A 1 91 ? -6.883 1.243 -18.153 1.00 89.25 91 ALA A O 1
ATOM 735 N N . ARG A 1 92 ? -7.001 2.734 -16.479 1.00 87.50 92 ARG A N 1
ATOM 736 C CA . ARG A 1 92 ? -7.414 3.876 -17.308 1.00 87.50 92 ARG A CA 1
ATOM 737 C C . ARG A 1 92 ? -6.705 5.147 -16.834 1.00 87.50 92 ARG A C 1
ATOM 739 O O . ARG A 1 92 ? -7.373 6.090 -16.402 1.00 87.50 92 ARG A O 1
ATOM 746 N N . PRO A 1 93 ? -5.364 5.175 -16.909 1.00 87.81 93 PRO A N 1
ATOM 747 C CA . PRO A 1 93 ? -4.598 6.322 -16.461 1.00 87.81 93 PRO A CA 1
ATOM 748 C C . PRO A 1 93 ? -4.899 7.522 -17.364 1.00 87.81 93 PRO A C 1
ATOM 750 O O . PRO A 1 93 ? -4.917 7.400 -18.588 1.00 87.81 93 PRO A O 1
ATOM 753 N N . ALA A 1 94 ? -5.114 8.691 -16.759 1.00 87.06 94 ALA A N 1
ATOM 754 C CA . ALA A 1 94 ? -5.450 9.918 -17.488 1.00 87.06 94 ALA A CA 1
ATOM 755 C C . ALA A 1 94 ? -4.335 10.375 -18.451 1.00 87.06 94 ALA A C 1
ATOM 757 O O . ALA A 1 94 ? -4.615 11.021 -19.457 1.00 87.06 94 ALA A O 1
ATOM 758 N N . ASP A 1 95 ? -3.089 9.997 -18.156 1.00 88.75 95 ASP A N 1
ATOM 759 C CA . ASP A 1 95 ? -1.892 10.456 -18.865 1.00 88.75 95 ASP A CA 1
ATOM 760 C C . ASP A 1 95 ? -1.456 9.524 -20.015 1.00 88.75 95 ASP A C 1
ATOM 762 O O . ASP A 1 95 ? -0.392 9.730 -20.598 1.00 88.75 95 ASP A O 1
ATOM 766 N N . CYS A 1 96 ? -2.230 8.478 -20.340 1.00 90.19 96 CYS A N 1
ATOM 767 C CA . CYS A 1 96 ? -1.880 7.520 -21.394 1.00 90.19 96 CYS A CA 1
ATOM 768 C C . CYS A 1 96 ? -2.966 7.390 -22.466 1.00 90.19 96 CYS A C 1
ATOM 770 O O . CYS A 1 96 ? -4.144 7.666 -22.243 1.00 90.19 96 CYS A O 1
ATOM 772 N N . ALA A 1 97 ? -2.562 6.900 -23.640 1.00 91.69 97 ALA A N 1
ATOM 773 C CA . ALA A 1 97 ? -3.498 6.499 -24.683 1.00 91.69 97 ALA A CA 1
ATOM 774 C C . ALA A 1 97 ? -4.411 5.350 -24.212 1.00 91.69 97 ALA A C 1
ATOM 776 O O . ALA A 1 97 ? -4.055 4.565 -23.329 1.00 91.69 97 ALA A O 1
ATOM 777 N N . GLN A 1 98 ? -5.588 5.228 -24.833 1.00 89.94 98 GLN A N 1
ATOM 778 C CA . GLN A 1 98 ? -6.518 4.134 -24.543 1.00 89.94 98 GLN A CA 1
ATOM 779 C C . GLN A 1 98 ? -5.855 2.769 -24.773 1.00 89.94 98 GLN A C 1
ATOM 781 O O . GLN A 1 98 ? -5.112 2.585 -25.735 1.00 89.94 98 GLN A O 1
ATOM 786 N N . GLY A 1 99 ? -6.139 1.815 -23.884 1.00 89.44 99 GLY A N 1
ATOM 787 C CA . GLY A 1 99 ? -5.556 0.470 -23.916 1.00 89.44 99 GLY A CA 1
ATOM 788 C C . GLY A 1 99 ? -4.218 0.338 -23.184 1.00 89.44 99 GLY A C 1
ATOM 789 O O . GLY A 1 99 ? -3.768 -0.782 -22.972 1.00 89.44 99 GLY A O 1
ATOM 790 N N . PHE A 1 100 ? -3.610 1.444 -22.747 1.00 94.50 100 PHE A N 1
ATOM 791 C CA . PHE A 1 100 ? -2.422 1.416 -21.898 1.00 94.50 100 PHE A CA 1
ATOM 792 C C . PHE A 1 100 ? -2.786 1.518 -20.416 1.00 94.50 100 PHE A C 1
ATOM 794 O O . PHE A 1 100 ? -3.762 2.166 -20.041 1.00 94.50 100 PHE A O 1
ATOM 801 N N . VAL A 1 101 ? -1.955 0.918 -19.566 1.00 94.31 101 VAL A N 1
ATOM 802 C CA . VAL A 1 101 ? -2.144 0.871 -18.111 1.00 94.31 101 VAL A CA 1
ATOM 803 C C . VAL A 1 101 ? -0.960 1.498 -17.380 1.00 94.31 101 VAL A C 1
ATOM 805 O O . VAL A 1 101 ? 0.155 1.544 -17.903 1.00 94.31 101 VAL A O 1
ATOM 808 N N . THR A 1 102 ? -1.179 1.976 -16.156 1.00 95.75 102 THR A N 1
ATOM 809 C CA . THR A 1 102 ? -0.084 2.344 -15.248 1.00 95.75 102 THR A CA 1
ATOM 810 C C . THR A 1 102 ? -0.098 1.423 -14.041 1.00 95.75 102 THR A C 1
ATOM 812 O O . THR A 1 102 ? -1.138 1.218 -13.424 1.00 95.75 102 THR A O 1
ATOM 815 N N . VAL A 1 103 ? 1.059 0.857 -13.704 1.00 96.38 103 VAL A N 1
ATOM 816 C CA . VAL A 1 103 ? 1.197 -0.106 -12.605 1.00 96.38 103 VAL A CA 1
ATOM 817 C C . VAL A 1 103 ? 2.210 0.408 -11.597 1.00 96.38 103 VAL A C 1
ATOM 819 O O . VAL A 1 103 ? 3.288 0.874 -11.972 1.00 96.38 103 VAL A O 1
ATOM 822 N N . TRP A 1 104 ? 1.878 0.286 -10.317 1.00 97.25 104 TRP A N 1
ATOM 823 C CA . TRP A 1 104 ? 2.792 0.498 -9.206 1.00 97.25 104 TRP A CA 1
ATOM 824 C C . TRP A 1 104 ? 3.003 -0.808 -8.464 1.00 97.25 104 TRP A C 1
ATOM 826 O O . TRP A 1 104 ? 2.060 -1.568 -8.241 1.00 97.25 104 TRP A O 1
ATOM 836 N N . ARG A 1 105 ? 4.239 -1.049 -8.041 1.00 96.62 105 ARG A N 1
ATOM 837 C CA . ARG A 1 105 ? 4.595 -2.205 -7.226 1.00 96.62 105 ARG A CA 1
ATOM 838 C C . ARG A 1 105 ? 5.371 -1.744 -6.013 1.00 96.62 105 ARG A C 1
ATOM 840 O O . ARG A 1 105 ? 6.368 -1.040 -6.144 1.00 96.62 105 ARG A O 1
ATOM 847 N N . LEU A 1 106 ? 4.891 -2.158 -4.852 1.00 96.12 106 LEU A N 1
ATOM 848 C CA . LEU A 1 106 ? 5.484 -1.855 -3.567 1.00 96.12 106 LEU A CA 1
ATOM 849 C C . LEU A 1 106 ? 6.301 -3.057 -3.104 1.00 96.12 106 LEU A C 1
ATOM 851 O O . LEU A 1 106 ? 5.747 -4.130 -2.849 1.00 96.12 106 LEU A O 1
ATOM 855 N N . LEU A 1 107 ? 7.611 -2.876 -3.006 1.00 95.12 107 LEU A N 1
ATOM 856 C CA . LEU A 1 107 ? 8.524 -3.849 -2.427 1.00 95.12 107 LEU A CA 1
ATOM 857 C C . LEU A 1 107 ? 8.822 -3.493 -0.980 1.00 95.12 107 LEU A C 1
ATOM 859 O O . LEU A 1 107 ? 8.886 -2.319 -0.618 1.00 95.12 107 LEU A O 1
ATOM 863 N N . ARG A 1 108 ? 9.027 -4.521 -0.169 1.00 93.88 108 ARG A N 1
ATOM 864 C CA . ARG A 1 108 ? 9.373 -4.409 1.240 1.00 93.88 108 ARG A CA 1
ATOM 865 C C . ARG A 1 108 ? 10.715 -5.076 1.489 1.00 93.88 108 ARG A C 1
ATOM 867 O O . ARG A 1 108 ? 10.939 -6.195 1.034 1.00 93.88 108 ARG A O 1
ATOM 874 N N . ALA A 1 109 ? 11.570 -4.396 2.243 1.00 91.56 109 ALA A N 1
ATOM 875 C CA . ALA A 1 109 ? 12.846 -4.924 2.691 1.00 91.56 109 ALA A CA 1
ATOM 876 C C . ALA A 1 109 ? 13.061 -4.623 4.182 1.00 91.56 109 ALA A C 1
ATOM 878 O O . ALA A 1 109 ? 12.940 -3.461 4.590 1.00 91.56 109 ALA A O 1
ATOM 879 N N . PRO A 1 110 ? 13.450 -5.617 4.997 1.00 89.75 110 PRO A N 1
ATOM 880 C CA . PRO A 1 110 ? 13.904 -5.361 6.358 1.00 89.75 110 PRO A CA 1
ATOM 881 C C . PRO A 1 110 ? 15.162 -4.485 6.362 1.00 89.75 110 PRO A C 1
ATOM 883 O O . PRO A 1 110 ? 16.124 -4.768 5.641 1.00 89.75 110 PRO A O 1
ATOM 886 N N . ARG A 1 111 ? 15.213 -3.448 7.211 1.00 87.62 111 ARG A N 1
ATOM 887 C CA . ARG A 1 111 ? 16.395 -2.569 7.330 1.00 87.62 111 ARG A CA 1
ATOM 888 C C . ARG A 1 111 ? 17.665 -3.347 7.668 1.00 87.62 111 ARG A C 1
ATOM 890 O O . ARG A 1 111 ? 18.715 -3.080 7.092 1.00 87.62 111 ARG A O 1
ATOM 897 N N . THR A 1 112 ? 17.565 -4.338 8.551 1.00 85.50 112 THR A N 1
ATOM 898 C CA . THR A 1 112 ? 18.685 -5.216 8.930 1.00 85.50 112 THR A CA 1
ATOM 899 C C . THR A 1 112 ? 19.229 -6.011 7.744 1.00 85.50 112 THR A C 1
ATOM 901 O O . THR A 1 112 ? 20.438 -6.209 7.632 1.00 85.50 112 THR A O 1
ATOM 904 N N . ALA A 1 113 ? 18.360 -6.419 6.816 1.00 85.06 113 ALA A N 1
ATOM 905 C CA . ALA A 1 113 ? 18.781 -7.061 5.582 1.00 85.06 113 ALA A CA 1
ATOM 906 C C . ALA A 1 113 ? 19.502 -6.040 4.681 1.00 85.06 113 ALA A C 1
ATOM 908 O O . ALA A 1 113 ? 20.593 -6.326 4.192 1.00 85.06 113 ALA A O 1
ATOM 909 N N . LEU A 1 114 ? 18.980 -4.818 4.527 1.00 86.44 114 LEU A N 1
ATOM 910 C CA . LEU A 1 114 ? 19.613 -3.773 3.701 1.00 86.44 114 LEU A CA 1
ATOM 911 C C . LEU A 1 114 ? 21.021 -3.395 4.189 1.00 86.44 114 LEU A C 1
ATOM 913 O O . LEU A 1 114 ? 21.902 -3.102 3.382 1.00 86.44 114 LEU A O 1
ATOM 917 N N . GLU A 1 115 ? 21.268 -3.452 5.499 1.00 82.88 115 GLU A N 1
ATOM 918 C CA . GLU A 1 115 ? 22.605 -3.253 6.067 1.00 82.88 115 GLU A CA 1
ATOM 919 C C . GLU A 1 115 ? 23.630 -4.274 5.558 1.00 82.88 115 GLU A C 1
ATOM 921 O O . GLU A 1 115 ? 24.799 -3.926 5.379 1.00 82.88 115 GLU A O 1
ATOM 926 N N . SER A 1 116 ? 23.218 -5.517 5.287 1.00 79.44 116 SER A N 1
ATOM 927 C CA . SER A 1 116 ? 24.121 -6.537 4.741 1.00 79.44 116 SER A CA 1
ATOM 928 C C . SER A 1 116 ? 24.615 -6.189 3.330 1.00 79.44 116 SER A C 1
ATOM 930 O O . SER A 1 116 ? 25.793 -6.396 3.031 1.00 79.44 116 SER A O 1
ATOM 932 N N . LEU A 1 117 ? 23.767 -5.556 2.510 1.00 75.50 117 LEU A N 1
ATOM 933 C CA . LEU A 1 117 ? 24.118 -5.091 1.165 1.00 75.50 117 LEU A CA 1
ATOM 934 C C . LEU A 1 117 ? 25.112 -3.921 1.201 1.00 75.50 117 LEU A C 1
ATOM 936 O O . LEU A 1 117 ? 26.040 -3.866 0.397 1.00 75.50 117 LEU A O 1
ATOM 940 N N . ALA A 1 118 ? 24.973 -3.015 2.173 1.00 68.00 118 ALA A N 1
ATOM 941 C CA . ALA A 1 118 ? 25.866 -1.865 2.316 1.00 68.00 118 ALA A CA 1
ATOM 942 C C . ALA A 1 118 ? 27.256 -2.219 2.866 1.00 68.00 118 ALA A C 1
ATOM 944 O O . ALA A 1 118 ? 28.230 -1.556 2.520 1.00 68.00 118 ALA A O 1
ATOM 945 N N . LYS A 1 119 ? 27.390 -3.278 3.679 1.00 62.06 119 LYS A N 1
ATOM 946 C CA . LYS A 1 119 ? 28.697 -3.728 4.210 1.00 62.06 119 LYS A CA 1
ATOM 947 C C . LYS A 1 119 ? 29.679 -4.177 3.118 1.00 62.06 119 LYS A C 1
ATOM 949 O O . LYS A 1 119 ? 30.883 -4.178 3.349 1.00 62.06 119 LYS A O 1
ATOM 954 N N . HIS A 1 120 ? 29.178 -4.516 1.931 1.00 54.62 120 HIS A N 1
ATOM 955 C CA . HIS A 1 120 ? 29.988 -4.914 0.777 1.00 54.62 120 HIS A CA 1
ATOM 956 C C . HIS A 1 120 ? 30.431 -3.704 -0.072 1.00 54.62 120 HIS A C 1
ATOM 958 O O . HIS A 1 120 ? 31.275 -3.834 -0.960 1.00 54.62 120 HIS A O 1
ATOM 964 N N . ALA A 1 121 ? 29.911 -2.507 0.221 1.00 51.91 121 ALA A N 1
ATOM 965 C CA . ALA A 1 121 ? 30.272 -1.255 -0.428 1.00 51.91 121 ALA A CA 1
ATOM 966 C C . ALA A 1 121 ? 31.361 -0.525 0.384 1.00 51.91 121 ALA A C 1
ATOM 968 O O . ALA A 1 121 ? 31.091 0.426 1.107 1.00 51.91 121 ALA A O 1
ATOM 969 N N . THR A 1 122 ? 32.617 -0.954 0.217 1.00 51.78 122 THR A N 1
ATOM 970 C CA . THR A 1 122 ? 33.871 -0.338 0.720 1.00 51.78 122 THR A CA 1
ATOM 971 C C . THR A 1 122 ? 34.076 -0.232 2.251 1.00 51.78 122 THR A C 1
ATOM 973 O O . THR A 1 122 ? 33.232 0.303 2.966 1.00 51.78 122 THR A O 1
ATOM 976 N N . PRO A 1 123 ? 35.251 -0.644 2.778 1.00 46.56 123 PRO A N 1
ATOM 977 C CA . PRO A 1 123 ? 35.592 -0.493 4.191 1.00 46.56 123 PRO A CA 1
ATOM 978 C C . PRO A 1 123 ? 35.972 0.967 4.494 1.00 46.56 123 PRO A C 1
ATOM 980 O O . PRO A 1 123 ? 37.126 1.373 4.367 1.00 46.56 123 PRO A O 1
ATOM 983 N N . GLY A 1 124 ? 34.984 1.781 4.859 1.00 54.03 124 GLY A N 1
ATOM 984 C CA . GLY A 1 124 ? 35.175 3.127 5.406 1.00 54.03 124 GLY A CA 1
ATOM 985 C C . GLY A 1 124 ? 35.043 3.142 6.932 1.00 54.03 124 GLY A C 1
ATOM 986 O O . GLY A 1 124 ? 34.321 2.323 7.489 1.00 54.03 124 GLY A O 1
ATOM 987 N N . LYS A 1 125 ? 35.766 4.066 7.584 1.00 51.88 125 LYS A N 1
ATOM 988 C CA . LYS A 1 125 ? 35.859 4.316 9.041 1.00 51.88 125 LYS A CA 1
ATOM 989 C C . LYS A 1 125 ? 34.575 4.018 9.846 1.00 51.88 125 LYS A C 1
ATOM 991 O O . LYS A 1 125 ? 33.487 4.322 9.363 1.00 51.88 125 LYS A O 1
ATOM 996 N N . PRO A 1 126 ? 34.702 3.564 11.111 1.00 48.84 126 PRO A N 1
ATOM 997 C CA . PRO A 1 126 ? 33.560 3.405 12.001 1.00 48.84 126 PRO A CA 1
ATOM 998 C C . PRO A 1 126 ? 32.985 4.793 12.303 1.00 48.84 126 PRO A C 1
ATOM 1000 O O . PRO A 1 126 ? 33.557 5.562 13.071 1.00 48.84 126 PRO A O 1
ATOM 1003 N N . ALA A 1 127 ? 31.896 5.143 11.631 1.00 54.16 127 ALA A N 1
ATOM 1004 C CA . ALA A 1 127 ? 31.000 6.195 12.080 1.00 54.16 127 ALA A CA 1
ATOM 1005 C C . ALA A 1 127 ? 29.938 5.545 12.976 1.00 54.16 127 ALA A C 1
ATOM 1007 O O . ALA A 1 127 ? 29.513 4.423 12.700 1.00 54.16 127 ALA A O 1
ATOM 1008 N N . ASP A 1 128 ? 29.503 6.254 14.018 1.00 60.53 128 ASP A N 1
ATOM 1009 C CA . ASP A 1 128 ? 28.576 5.783 15.063 1.00 60.53 128 ASP A CA 1
ATOM 1010 C C . ASP A 1 128 ? 27.190 5.309 14.558 1.00 60.53 128 ASP A C 1
ATOM 1012 O O . ASP A 1 128 ? 26.381 4.820 15.343 1.00 60.53 128 ASP A O 1
ATOM 1016 N N . LEU A 1 129 ? 26.892 5.408 13.255 1.00 60.56 129 LEU A N 1
ATOM 1017 C CA . LEU A 1 129 ? 25.647 4.945 12.631 1.00 60.56 129 LEU A CA 1
ATOM 1018 C C . LEU A 1 129 ? 25.922 4.293 11.267 1.00 60.56 129 LEU A C 1
ATOM 1020 O O . LEU A 1 129 ? 26.704 4.811 10.466 1.00 60.56 129 LEU A O 1
ATOM 1024 N N . SER A 1 130 ? 25.245 3.174 10.970 1.00 71.44 130 SER A N 1
ATOM 1025 C CA . SER A 1 130 ? 25.356 2.512 9.662 1.00 71.44 130 SER A CA 1
ATOM 1026 C C . SER A 1 130 ? 24.857 3.451 8.541 1.00 71.44 130 SER A C 1
ATOM 1028 O O . SER A 1 130 ? 23.867 4.164 8.737 1.00 71.44 130 SER A O 1
ATOM 1030 N N . PRO A 1 131 ? 25.478 3.470 7.341 1.00 75.69 131 PRO A N 1
ATOM 1031 C CA . PRO A 1 131 ? 25.025 4.318 6.230 1.00 75.69 131 PRO A CA 1
ATOM 1032 C C . PRO A 1 131 ? 23.567 4.071 5.821 1.00 75.69 131 PRO A C 1
ATOM 1034 O O . PRO A 1 131 ? 22.893 4.974 5.331 1.00 75.69 131 PRO A O 1
ATOM 1037 N N . ILE A 1 132 ? 23.074 2.849 6.027 1.00 82.12 132 ILE A N 1
ATOM 1038 C CA . ILE A 1 132 ? 21.682 2.468 5.773 1.00 82.12 132 ILE A CA 1
ATOM 1039 C C . ILE A 1 132 ? 20.753 3.025 6.843 1.00 82.12 132 ILE A C 1
ATOM 1041 O O . ILE A 1 132 ? 19.690 3.528 6.500 1.00 82.12 132 ILE A O 1
ATOM 1045 N N . LEU A 1 133 ? 21.148 2.998 8.117 1.00 77.12 133 LEU A N 1
ATOM 1046 C CA . LEU A 1 133 ? 20.374 3.617 9.189 1.00 77.12 133 LEU A CA 1
ATOM 1047 C C . LEU A 1 133 ? 20.276 5.134 8.997 1.00 77.12 133 LEU A C 1
ATOM 1049 O O . LEU A 1 133 ? 19.183 5.683 9.080 1.00 77.12 133 LEU A O 1
ATOM 1053 N N . ALA A 1 134 ? 21.381 5.804 8.663 1.00 77.81 134 ALA A N 1
ATOM 1054 C CA . ALA A 1 134 ? 21.367 7.234 8.360 1.00 77.81 134 ALA A CA 1
ATOM 1055 C C . ALA A 1 134 ? 20.423 7.569 7.190 1.00 77.81 134 ALA A C 1
ATOM 1057 O O . ALA A 1 134 ? 19.634 8.508 7.282 1.00 77.81 134 ALA A O 1
ATOM 1058 N N . GLN A 1 135 ? 20.451 6.771 6.117 1.00 80.38 135 GLN A N 1
ATOM 1059 C CA . GLN A 1 135 ? 19.524 6.938 4.995 1.00 80.38 135 GLN A CA 1
ATOM 1060 C C . GLN A 1 135 ? 18.074 6.629 5.387 1.00 80.38 135 GLN A C 1
ATOM 1062 O O . GLN A 1 135 ? 17.186 7.390 5.030 1.00 80.38 135 GLN A O 1
ATOM 1067 N N . ALA A 1 136 ? 17.818 5.578 6.169 1.00 80.00 136 ALA A N 1
ATOM 1068 C CA . ALA A 1 136 ? 16.478 5.236 6.645 1.00 80.00 136 ALA A CA 1
ATOM 1069 C C . ALA A 1 136 ? 15.880 6.320 7.565 1.00 80.00 136 ALA A C 1
ATOM 1071 O O . ALA A 1 136 ? 14.676 6.543 7.556 1.00 80.00 136 ALA A O 1
ATOM 1072 N N . ILE A 1 137 ? 16.706 7.030 8.337 1.00 82.06 137 ILE A N 1
ATOM 1073 C CA . ILE A 1 137 ? 16.257 8.165 9.161 1.00 82.06 137 ILE A CA 1
ATOM 1074 C C . ILE A 1 137 ? 15.931 9.390 8.294 1.00 82.06 137 ILE A C 1
ATOM 1076 O O . ILE A 1 137 ? 15.033 10.158 8.632 1.00 82.06 137 ILE A O 1
ATOM 1080 N N . ALA A 1 138 ? 16.648 9.580 7.184 1.00 85.31 138 ALA A N 1
ATOM 1081 C CA . ALA A 1 138 ? 16.463 10.723 6.292 1.00 85.31 138 ALA A CA 1
ATOM 1082 C C . ALA A 1 138 ? 15.192 10.634 5.429 1.00 85.31 138 ALA A C 1
ATOM 1084 O O . ALA A 1 138 ? 14.763 11.640 4.861 1.00 85.31 138 ALA A O 1
ATOM 1085 N N . ILE A 1 139 ? 14.600 9.445 5.305 1.00 89.56 139 ILE A N 1
ATOM 1086 C CA . ILE A 1 139 ? 13.423 9.209 4.467 1.00 89.56 139 ILE A CA 1
ATOM 1087 C C . ILE A 1 139 ? 12.133 9.354 5.275 1.00 89.56 139 ILE A C 1
ATOM 1089 O O . ILE A 1 139 ? 12.131 9.391 6.507 1.00 89.56 139 ILE A O 1
ATOM 1093 N N . ARG A 1 140 ? 11.003 9.500 4.577 1.00 90.75 140 ARG A N 1
ATOM 1094 C CA . ARG A 1 140 ? 9.719 9.784 5.226 1.00 90.75 140 ARG A CA 1
ATOM 1095 C C . ARG A 1 140 ? 9.300 8.622 6.134 1.00 90.75 140 ARG A C 1
ATOM 1097 O O . ARG A 1 140 ? 9.111 7.506 5.659 1.00 90.75 140 ARG A O 1
ATOM 1104 N N . ASN A 1 141 ? 9.060 8.928 7.412 1.00 91.81 141 ASN A N 1
ATOM 1105 C CA . ASN A 1 141 ? 8.504 7.983 8.378 1.00 91.81 141 ASN A CA 1
ATOM 1106 C C . ASN A 1 141 ? 6.977 7.936 8.287 1.00 91.81 141 ASN A C 1
ATOM 1108 O O . ASN A 1 141 ? 6.298 8.897 8.664 1.00 91.81 141 ASN A O 1
ATOM 1112 N N . LEU A 1 142 ? 6.443 6.801 7.849 1.00 92.44 142 LEU A N 1
ATOM 1113 C CA . LEU A 1 142 ? 5.008 6.539 7.801 1.00 92.44 142 LEU A CA 1
ATOM 1114 C C . LEU A 1 142 ? 4.547 5.519 8.843 1.00 92.44 142 LEU A C 1
ATOM 1116 O O . LEU A 1 142 ? 3.477 4.945 8.704 1.00 92.44 142 LEU A O 1
ATOM 1120 N N . THR A 1 143 ? 5.322 5.305 9.902 1.00 93.00 143 THR A N 1
ATOM 1121 C CA . THR A 1 143 ? 4.899 4.474 11.033 1.00 93.00 143 THR A CA 1
ATOM 1122 C C . THR A 1 143 ? 3.841 5.220 11.859 1.00 93.00 143 THR A C 1
ATOM 1124 O O . THR A 1 143 ? 4.124 6.325 12.344 1.00 93.00 143 THR A O 1
ATOM 1127 N N . PRO A 1 144 ? 2.636 4.657 12.067 1.00 92.75 144 PRO A N 1
ATOM 1128 C CA . PRO A 1 144 ? 1.665 5.207 12.997 1.00 92.75 144 PRO A CA 1
ATOM 1129 C C . PRO A 1 144 ? 2.222 5.156 14.422 1.00 92.75 144 PRO A C 1
ATOM 1131 O O . PRO A 1 144 ? 2.824 4.163 14.835 1.00 92.75 144 PRO A O 1
ATOM 1134 N N . ARG A 1 145 ? 2.005 6.218 15.197 1.00 92.00 145 ARG A N 1
ATOM 1135 C CA . ARG A 1 145 ? 2.359 6.246 16.621 1.00 92.00 145 ARG A CA 1
ATOM 1136 C C . ARG A 1 145 ? 1.096 6.033 17.436 1.00 92.00 145 ARG A C 1
ATOM 1138 O O . ARG A 1 145 ? 0.087 6.685 17.177 1.00 92.00 145 ARG A O 1
ATOM 1145 N N . VAL A 1 146 ? 1.170 5.156 18.429 1.00 92.94 146 VAL A N 1
ATOM 1146 C CA . VAL A 1 146 ? 0.121 5.064 19.451 1.00 92.94 146 VAL A CA 1
ATOM 1147 C C . VAL A 1 146 ? -0.054 6.451 20.077 1.00 92.94 146 VAL A C 1
ATOM 1149 O O . VAL A 1 146 ? 0.931 7.144 20.332 1.00 92.94 146 VAL A O 1
ATOM 1152 N N . GLY A 1 147 ? -1.302 6.884 20.239 1.00 90.75 147 GLY A N 1
ATOM 1153 C CA . GLY A 1 147 ? -1.647 8.237 20.671 1.00 90.75 147 GLY A CA 1
ATOM 1154 C C . GLY A 1 147 ? -1.955 9.228 19.540 1.00 90.75 147 GLY A C 1
ATOM 1155 O O . GLY A 1 147 ? -2.408 10.330 19.833 1.00 90.75 147 GLY A O 1
ATOM 1156 N N . MET A 1 148 ? -1.739 8.880 18.262 1.00 92.25 148 MET A N 1
ATOM 1157 C CA . MET A 1 148 ? -2.156 9.744 17.144 1.00 92.25 148 MET A CA 1
ATOM 1158 C C . MET A 1 148 ? -3.674 9.922 17.116 1.00 92.25 148 MET A C 1
ATOM 1160 O O . MET A 1 148 ? -4.418 8.958 17.273 1.00 92.25 148 MET A O 1
ATOM 1164 N N . LEU A 1 149 ? -4.128 11.139 16.829 1.00 93.69 149 LEU A N 1
ATOM 1165 C CA . LEU A 1 149 ? -5.545 11.413 16.601 1.00 93.69 149 LEU A CA 1
ATOM 1166 C C . LEU A 1 149 ? -5.992 10.874 15.240 1.00 93.69 149 LEU A C 1
ATOM 1168 O O . LEU A 1 149 ? -5.215 10.841 14.281 1.00 93.69 149 LEU A O 1
ATOM 1172 N N . ARG A 1 150 ? -7.272 10.524 15.130 1.00 91.81 150 ARG A N 1
ATOM 1173 C CA . ARG A 1 150 ? -7.910 10.082 13.883 1.00 91.81 150 ARG A CA 1
ATOM 1174 C C . ARG A 1 150 ? -7.652 11.018 12.702 1.00 91.81 150 ARG A C 1
ATOM 1176 O O . ARG A 1 150 ? -7.326 10.546 11.616 1.00 91.81 150 ARG A O 1
ATOM 1183 N N . ASP A 1 151 ? -7.709 12.329 12.919 1.00 89.75 151 ASP A N 1
ATOM 1184 C CA . ASP A 1 151 ? -7.471 13.318 11.861 1.00 89.75 151 ASP A CA 1
ATOM 1185 C C . ASP A 1 151 ? -5.995 13.362 11.422 1.00 89.75 151 ASP A C 1
ATOM 1187 O O . ASP A 1 151 ? -5.701 13.562 10.243 1.00 89.75 151 ASP A O 1
ATOM 1191 N N . GLU A 1 152 ? -5.051 13.101 12.338 1.00 91.88 152 GLU A N 1
ATOM 1192 C CA . GLU A 1 152 ? -3.630 12.956 11.987 1.00 91.88 152 GLU A CA 1
ATOM 1193 C C . GLU A 1 152 ? -3.417 11.708 11.120 1.00 91.88 152 GLU A C 1
ATOM 1195 O O . GLU A 1 152 ? -2.695 11.757 10.122 1.00 91.88 152 GLU A O 1
ATOM 1200 N N . VAL A 1 153 ? -4.070 10.596 11.467 1.00 92.25 153 VAL A N 1
ATOM 1201 C CA . VAL A 1 153 ? -4.027 9.357 10.677 1.00 92.25 153 VAL A CA 1
ATOM 1202 C C . VAL A 1 153 ? -4.640 9.571 9.291 1.00 92.25 153 VAL A C 1
ATOM 1204 O O . VAL A 1 153 ? -4.039 9.179 8.290 1.00 92.25 153 VAL A O 1
ATOM 1207 N N . TRP A 1 154 ? -5.789 10.242 9.216 1.00 90.06 154 TRP A N 1
ATOM 1208 C CA . TRP A 1 154 ? -6.438 10.592 7.954 1.00 90.06 154 TRP A CA 1
ATOM 1209 C C . TRP A 1 154 ? -5.548 11.467 7.071 1.00 90.06 154 TRP A C 1
ATOM 1211 O O . TRP A 1 154 ? -5.388 11.188 5.888 1.00 90.06 154 TRP A O 1
ATOM 1221 N N . SER A 1 155 ? -4.915 12.494 7.641 1.00 89.50 155 SER A N 1
ATOM 1222 C CA . SER A 1 155 ? -3.987 13.366 6.911 1.00 89.50 155 SER A CA 1
ATOM 1223 C C . SER A 1 155 ? -2.788 12.597 6.337 1.00 89.50 155 SER A C 1
ATOM 1225 O O . SER A 1 155 ? -2.275 12.929 5.269 1.00 89.50 155 SER A O 1
ATOM 1227 N N . ARG A 1 156 ? -2.349 11.531 7.020 1.00 90.12 156 ARG A N 1
ATOM 1228 C CA . ARG A 1 156 ? -1.206 10.708 6.596 1.00 90.12 156 ARG A CA 1
ATOM 1229 C C . ARG A 1 156 ? -1.544 9.687 5.513 1.00 90.12 156 ARG A C 1
ATOM 1231 O O . ARG A 1 156 ? -0.745 9.529 4.593 1.00 90.12 156 ARG A O 1
ATOM 1238 N N . TYR A 1 157 ? -2.657 8.965 5.647 1.00 90.50 157 TYR A N 1
ATOM 1239 C CA . TYR A 1 157 ? -2.964 7.802 4.794 1.00 90.50 157 TYR A CA 1
ATOM 1240 C C . TYR A 1 157 ? -4.211 7.978 3.923 1.00 90.50 157 TYR A C 1
ATOM 1242 O O . TYR A 1 157 ? -4.498 7.119 3.089 1.00 90.50 157 TYR A O 1
ATOM 1250 N N . GLY A 1 158 ? -4.952 9.069 4.113 1.00 89.06 158 GLY A N 1
ATOM 1251 C CA . GLY A 1 158 ? -6.216 9.332 3.443 1.00 89.06 158 GLY A CA 1
ATOM 1252 C C . GLY A 1 158 ? -7.355 8.443 3.941 1.00 89.06 158 GLY A C 1
ATOM 1253 O O . GLY A 1 158 ? -7.334 7.901 5.054 1.00 89.06 158 GLY A O 1
ATOM 1254 N N . LEU A 1 159 ? -8.361 8.302 3.078 1.00 86.94 159 LEU A N 1
ATOM 1255 C CA . LEU A 1 159 ? -9.569 7.530 3.341 1.00 86.94 159 LEU A CA 1
ATOM 1256 C C . LEU A 1 159 ? -9.237 6.026 3.454 1.00 86.94 159 LEU A C 1
ATOM 1258 O O . LEU A 1 159 ? -8.625 5.461 2.539 1.00 86.94 159 LEU A O 1
ATOM 1262 N N . PRO A 1 160 ? -9.653 5.345 4.538 1.00 89.44 160 PRO A N 1
ATOM 1263 C CA . PRO A 1 160 ? -9.556 3.894 4.618 1.00 89.44 160 PRO A CA 1
ATOM 1264 C C . PRO A 1 160 ? -10.493 3.226 3.606 1.00 89.44 160 PRO A C 1
ATOM 1266 O O . PRO A 1 160 ? -11.516 3.780 3.199 1.00 89.44 160 PRO A O 1
ATOM 1269 N N . ARG A 1 161 ? -10.174 1.986 3.226 1.00 87.75 161 ARG A N 1
ATOM 1270 C CA . ARG A 1 161 ? -11.030 1.190 2.338 1.00 87.75 161 ARG A CA 1
ATOM 1271 C C . ARG A 1 161 ? -12.325 0.787 3.033 1.00 87.75 161 ARG A C 1
ATOM 1273 O O . ARG A 1 161 ? -13.367 0.715 2.387 1.00 87.75 161 ARG A O 1
ATOM 1280 N N . SER A 1 162 ? -12.249 0.488 4.326 1.00 88.31 162 SER A N 1
ATOM 1281 C CA . SER A 1 162 ? -13.414 0.148 5.134 1.00 88.31 162 SER A CA 1
ATOM 1282 C C . SER A 1 162 ? -13.241 0.585 6.585 1.00 88.31 162 SER A C 1
ATOM 1284 O O . SER A 1 162 ? -12.123 0.772 7.071 1.00 88.31 162 SER A O 1
ATOM 1286 N N . ILE A 1 163 ? -14.376 0.794 7.249 1.00 91.75 163 ILE A N 1
ATOM 1287 C CA . ILE A 1 163 ? -14.467 1.229 8.640 1.00 91.75 163 ILE A CA 1
ATOM 1288 C C . ILE A 1 163 ? -15.423 0.275 9.353 1.00 91.75 163 ILE A C 1
ATOM 1290 O O . ILE A 1 163 ? -16.547 0.067 8.891 1.00 91.75 163 ILE A O 1
ATOM 1294 N N . TRP A 1 164 ? -14.994 -0.279 10.484 1.00 90.12 164 TRP A N 1
ATOM 1295 C CA . TRP A 1 164 ? -15.821 -1.126 11.342 1.00 90.12 164 TRP A CA 1
ATOM 1296 C C . TRP A 1 164 ? -15.841 -0.577 12.760 1.00 90.12 164 TRP A C 1
ATOM 1298 O O . TRP A 1 164 ? -14.793 -0.308 13.338 1.00 90.12 164 TRP A O 1
ATOM 1308 N N . ALA A 1 165 ? -17.025 -0.459 13.348 1.00 88.62 165 ALA A N 1
ATOM 1309 C CA . ALA A 1 165 ? -17.172 -0.148 14.763 1.00 88.62 165 ALA A CA 1
ATOM 1310 C C . ALA A 1 165 ? -17.413 -1.440 15.550 1.00 88.62 165 ALA A C 1
ATOM 1312 O O . ALA A 1 165 ? -18.201 -2.292 15.133 1.00 88.62 165 ALA A O 1
ATOM 1313 N N . ARG A 1 166 ? -16.759 -1.575 16.704 1.00 87.94 166 ARG A N 1
ATOM 1314 C CA . ARG A 1 166 ? -17.027 -2.612 17.706 1.00 87.94 166 ARG A CA 1
ATOM 1315 C C . ARG A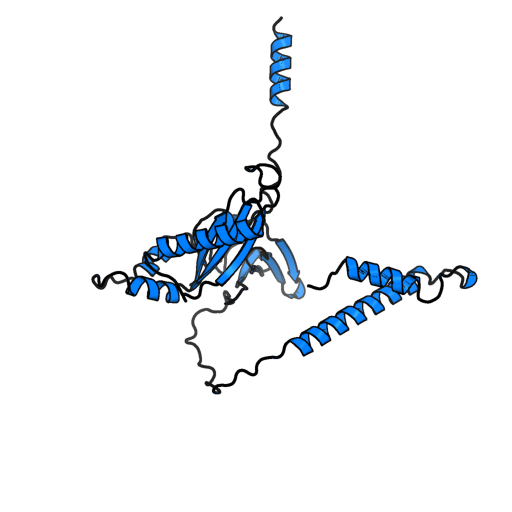 1 166 ? -17.470 -1.932 19.003 1.00 87.94 166 ARG A C 1
ATOM 1317 O O . ARG A 1 166 ? -16.631 -1.698 19.873 1.00 87.94 166 ARG A O 1
ATOM 1324 N N . PRO A 1 167 ? -18.771 -1.608 19.140 1.00 81.00 167 PRO A N 1
ATOM 1325 C CA . PRO A 1 167 ? -19.288 -0.844 20.278 1.00 81.00 167 PRO A CA 1
ATOM 1326 C C . PRO A 1 167 ? -18.980 -1.508 21.623 1.00 81.00 167 PRO A C 1
ATOM 1328 O O . PRO A 1 167 ? -18.538 -0.835 22.546 1.00 81.00 167 PRO A O 1
ATOM 1331 N N . GLU A 1 168 ? -19.102 -2.837 21.688 1.00 84.44 168 GLU A N 1
ATOM 1332 C CA . GLU A 1 168 ? -18.828 -3.649 22.885 1.00 84.44 168 GLU A CA 1
ATOM 1333 C C . GLU A 1 168 ? -17.380 -3.533 23.388 1.00 84.44 168 GLU A C 1
ATOM 1335 O O . GLU A 1 168 ? -17.108 -3.711 24.571 1.00 84.44 168 GLU A O 1
ATOM 1340 N N . GLN A 1 169 ? -16.437 -3.248 22.485 1.00 84.44 169 GLN A N 1
ATOM 1341 C CA . GLN A 1 169 ? -15.013 -3.089 22.799 1.00 84.44 169 GLN A CA 1
ATOM 1342 C C . GLN A 1 169 ? -14.598 -1.612 22.857 1.00 84.44 169 GLN A C 1
ATOM 1344 O O . GLN A 1 169 ? -13.454 -1.314 23.184 1.00 84.44 169 GLN A O 1
ATOM 1349 N N . GLY A 1 170 ? -15.506 -0.683 22.532 1.00 87.44 170 GLY A N 1
ATOM 1350 C CA . GLY A 1 170 ? -15.185 0.735 22.387 1.00 87.44 170 GLY A CA 1
ATOM 1351 C C . GLY A 1 170 ? -14.159 1.020 21.287 1.00 87.44 170 GLY A C 1
ATOM 1352 O O . GLY A 1 170 ? -13.420 1.996 21.393 1.00 87.44 170 GLY A O 1
ATOM 1353 N N . GLU A 1 171 ? -14.086 0.167 20.261 1.00 92.50 171 GLU A N 1
ATOM 1354 C CA . GLU A 1 171 ? -13.078 0.261 19.205 1.00 92.50 171 GLU A CA 1
ATOM 1355 C C . GLU A 1 171 ? -13.678 0.710 17.869 1.00 92.50 171 GLU A C 1
ATOM 1357 O O . GLU A 1 171 ? -14.735 0.233 17.439 1.00 92.50 171 GLU A O 1
ATOM 1362 N N . LEU A 1 172 ? -12.942 1.563 17.163 1.00 92.25 172 LEU A N 1
ATOM 1363 C CA . LEU A 1 172 ? -13.181 1.918 15.768 1.00 92.25 172 LEU A CA 1
ATOM 1364 C C . LEU A 1 172 ? -11.996 1.438 14.928 1.00 92.25 172 LEU A C 1
ATOM 1366 O O . LEU A 1 172 ? -10.862 1.842 15.152 1.00 92.25 172 LEU A O 1
ATOM 1370 N N . ILE A 1 173 ? -12.245 0.572 13.954 1.00 94.00 173 ILE A N 1
ATOM 1371 C CA . ILE A 1 173 ? -11.216 -0.079 13.142 1.00 94.00 173 ILE A CA 1
ATOM 1372 C C . ILE A 1 173 ? -11.257 0.497 11.731 1.00 94.00 173 ILE A C 1
ATOM 1374 O O . ILE A 1 173 ? -12.295 0.467 11.072 1.00 94.00 173 ILE A O 1
ATOM 1378 N N . TRP A 1 174 ? -10.122 1.002 11.266 1.00 94.38 174 TRP A N 1
ATOM 1379 C CA . TRP A 1 174 ? -9.895 1.472 9.905 1.00 94.38 174 TRP A CA 1
ATOM 1380 C C . TRP A 1 174 ? -8.991 0.494 9.172 1.00 94.38 174 TRP A C 1
ATOM 1382 O O . TRP A 1 174 ? -7.906 0.161 9.649 1.00 94.38 174 TRP A O 1
ATOM 1392 N N . ASP A 1 175 ? -9.422 0.059 7.994 1.00 93.00 175 ASP A N 1
ATOM 1393 C CA . ASP A 1 175 ? -8.665 -0.881 7.180 1.00 93.00 175 ASP A CA 1
ATOM 1394 C C . ASP A 1 175 ? -8.230 -0.273 5.854 1.00 93.00 175 ASP A C 1
ATOM 1396 O O . ASP A 1 175 ? -9.033 0.157 5.022 1.00 93.00 175 ASP A O 1
ATOM 1400 N N . TYR A 1 176 ? -6.920 -0.278 5.658 1.00 91.94 176 TYR A N 1
ATOM 1401 C CA . TYR A 1 176 ? -6.225 0.119 4.450 1.00 91.94 176 TYR A CA 1
ATOM 1402 C C . TYR A 1 176 ? -5.757 -1.144 3.725 1.00 91.94 176 TYR A C 1
ATOM 1404 O O . TYR A 1 176 ? -4.555 -1.386 3.588 1.00 91.94 176 TYR A O 1
ATOM 1412 N N . ALA A 1 177 ? -6.705 -1.945 3.226 1.00 87.88 177 ALA A N 1
ATOM 1413 C CA . ALA A 1 177 ? -6.429 -3.171 2.467 1.00 87.88 177 ALA A CA 1
ATOM 1414 C C . ALA A 1 177 ? -5.411 -2.960 1.328 1.00 87.88 177 ALA A C 1
ATOM 1416 O O . ALA A 1 177 ? -4.553 -3.802 1.088 1.00 87.88 177 ALA A O 1
ATOM 1417 N N . GLN A 1 178 ? -5.436 -1.782 0.699 1.00 87.56 178 GLN A N 1
ATOM 1418 C CA . GLN A 1 178 ? -4.501 -1.354 -0.349 1.00 87.56 178 GLN A CA 1
ATOM 1419 C C . GLN A 1 178 ? -3.039 -1.170 0.101 1.00 87.56 178 GLN A C 1
ATOM 1421 O O . GLN A 1 178 ? -2.179 -0.886 -0.724 1.00 87.56 178 GLN A O 1
ATOM 1426 N N . PHE A 1 179 ? -2.741 -1.280 1.393 1.00 89.44 179 PHE A N 1
ATOM 1427 C CA . PHE A 1 179 ? -1.385 -1.327 1.956 1.00 89.44 179 PHE A CA 1
ATOM 1428 C C . PHE A 1 179 ? -1.205 -2.523 2.915 1.00 89.44 179 PHE A C 1
ATOM 1430 O O . PHE A 1 179 ? -0.086 -2.853 3.307 1.00 89.44 179 PHE A O 1
ATOM 1437 N N . GLY A 1 180 ? -2.297 -3.212 3.264 1.00 90.31 180 GLY A N 1
ATOM 1438 C CA . GLY A 1 180 ? -2.322 -4.251 4.289 1.00 90.31 180 GLY A CA 1
ATOM 1439 C C . GLY A 1 180 ? -2.261 -3.690 5.712 1.00 90.31 180 GLY A C 1
ATOM 1440 O O . GLY A 1 180 ? -1.823 -4.400 6.609 1.00 90.31 180 GLY A O 1
ATOM 1441 N N . LEU A 1 181 ? -2.655 -2.433 5.934 1.00 93.75 181 LEU A N 1
ATOM 1442 C CA . LEU A 1 181 ? -2.575 -1.774 7.239 1.00 93.75 181 LEU A CA 1
ATOM 1443 C C . LEU A 1 181 ? -3.948 -1.688 7.901 1.00 93.75 181 LEU A C 1
ATOM 1445 O O . LEU A 1 181 ? -4.878 -1.116 7.344 1.00 93.75 181 LEU A O 1
ATOM 1449 N N . THR A 1 182 ? -4.044 -2.176 9.129 1.00 94.94 182 THR A N 1
ATOM 1450 C CA . THR A 1 182 ? -5.212 -2.009 9.991 1.00 94.94 182 THR A CA 1
ATOM 1451 C C . THR A 1 182 ? -4.851 -1.082 11.146 1.00 94.94 182 THR A C 1
ATOM 1453 O O . THR A 1 182 ? -3.830 -1.272 11.806 1.00 94.94 182 THR A O 1
ATOM 1456 N N . ILE A 1 183 ? -5.689 -0.083 11.397 1.00 95.00 183 ILE A N 1
ATOM 1457 C CA . ILE A 1 183 ? -5.533 0.925 12.448 1.00 95.00 183 ILE A CA 1
ATOM 1458 C C . ILE A 1 183 ? -6.755 0.848 13.355 1.00 95.00 183 ILE A C 1
ATOM 1460 O O . ILE A 1 183 ? -7.872 0.690 12.869 1.00 95.00 183 ILE A O 1
ATOM 1464 N N . VAL A 1 184 ? -6.561 0.944 14.664 1.00 95.44 184 VAL A N 1
ATOM 1465 C CA . VAL A 1 184 ? -7.650 0.859 15.637 1.00 95.44 184 VAL A CA 1
ATOM 1466 C C . VAL A 1 184 ? -7.595 2.043 16.582 1.00 95.44 184 VAL A C 1
ATOM 1468 O O . VAL A 1 184 ? -6.552 2.343 17.163 1.00 95.44 184 VAL A O 1
ATOM 1471 N N . PHE A 1 185 ? -8.738 2.692 16.732 1.00 93.62 185 PHE A N 1
ATOM 1472 C CA . PHE A 1 185 ? -8.962 3.821 17.615 1.00 93.62 185 PHE A CA 1
ATOM 1473 C C . PHE A 1 185 ? -9.833 3.408 18.797 1.00 93.62 185 PHE A C 1
ATOM 1475 O O . PHE A 1 185 ? -10.644 2.485 18.685 1.00 93.62 185 PHE A O 1
ATOM 1482 N N . ASN A 1 186 ? -9.676 4.109 19.915 1.00 92.81 186 ASN A N 1
ATOM 1483 C CA . ASN A 1 186 ? -10.617 4.057 21.031 1.00 92.81 186 ASN A CA 1
ATOM 1484 C C . ASN A 1 186 ? -11.807 5.016 20.809 1.00 92.81 186 ASN A C 1
ATOM 1486 O O . ASN A 1 186 ? -11.944 5.637 19.755 1.00 92.81 186 ASN A O 1
ATOM 1490 N N . GLN A 1 187 ? -12.654 5.157 21.831 1.00 90.06 187 GLN A N 1
ATOM 1491 C CA . GLN A 1 187 ? -13.811 6.059 21.828 1.00 90.06 187 GLN A CA 1
ATOM 1492 C C . GLN A 1 187 ? -13.438 7.551 21.759 1.00 90.06 187 GLN A C 1
ATOM 1494 O O . GLN A 1 187 ? -14.257 8.353 21.322 1.00 90.06 187 GLN A O 1
ATOM 1499 N N . ASP A 1 188 ? -12.210 7.911 22.143 1.00 89.94 188 ASP A N 1
ATOM 1500 C CA . ASP A 1 188 ? -11.696 9.287 22.108 1.00 89.94 188 ASP A CA 1
ATOM 1501 C C . ASP A 1 188 ? -11.050 9.643 20.755 1.00 89.94 188 ASP A C 1
ATOM 1503 O O . ASP A 1 188 ? -10.346 10.646 20.647 1.00 89.94 188 ASP A O 1
ATOM 1507 N N . ASP A 1 189 ? -11.242 8.811 19.723 1.00 91.31 189 ASP A N 1
ATOM 1508 C CA . ASP A 1 189 ? -10.621 8.963 18.401 1.00 91.31 189 ASP A CA 1
ATOM 1509 C C . ASP A 1 189 ? -9.077 8.949 18.432 1.00 91.31 189 ASP A C 1
ATOM 1511 O O . ASP A 1 189 ? -8.405 9.521 17.566 1.00 91.31 189 ASP A O 1
ATOM 1515 N N . VAL A 1 190 ? -8.499 8.249 19.412 1.00 93.19 190 VAL A N 1
ATOM 1516 C CA . VAL A 1 190 ? -7.053 8.087 19.592 1.00 93.19 190 VAL A CA 1
ATOM 1517 C C . VAL A 1 190 ? -6.614 6.697 19.143 1.00 93.19 190 VAL A C 1
ATOM 1519 O O . VAL A 1 190 ? -7.186 5.685 19.545 1.00 93.19 190 VAL A O 1
ATOM 1522 N N . LEU A 1 191 ? -5.561 6.640 18.328 1.00 93.44 191 LEU A N 1
ATOM 1523 C CA . LEU A 1 191 ? -4.938 5.409 17.855 1.00 93.44 191 LEU A CA 1
ATOM 1524 C C . LEU A 1 191 ? -4.353 4.616 19.029 1.00 93.44 191 LEU A C 1
ATOM 1526 O O . LEU A 1 191 ? -3.384 5.051 19.651 1.00 93.44 191 LEU A O 1
ATOM 1530 N N . THR A 1 192 ? -4.894 3.427 19.283 1.00 92.56 192 THR A N 1
ATOM 1531 C CA . THR A 1 192 ? -4.421 2.517 20.335 1.00 92.56 192 THR A CA 1
ATOM 1532 C C . THR A 1 192 ? -3.513 1.426 19.791 1.00 92.56 192 THR A C 1
ATOM 1534 O O . THR A 1 192 ? -2.488 1.131 20.398 1.00 92.56 192 THR A O 1
ATOM 1537 N N . ARG A 1 193 ? -3.859 0.849 18.634 1.00 94.19 193 ARG A N 1
ATOM 1538 C CA . ARG A 1 193 ? -3.105 -0.249 18.020 1.00 94.19 193 ARG A CA 1
ATOM 1539 C C . ARG A 1 193 ? -3.118 -0.188 16.501 1.00 94.19 193 ARG A C 1
ATOM 1541 O O . ARG A 1 193 ? -4.085 0.252 15.883 1.00 94.19 193 ARG A O 1
ATOM 1548 N N . TRP A 1 194 ? -2.051 -0.678 15.887 1.00 95.00 194 TRP A N 1
ATOM 1549 C CA . TRP A 1 194 ? -1.979 -0.864 14.440 1.00 95.00 194 TRP A CA 1
ATOM 1550 C C . TRP A 1 194 ? -1.337 -2.204 14.102 1.00 95.00 194 TRP A C 1
ATOM 1552 O O . TRP A 1 194 ? -0.543 -2.751 14.868 1.00 95.00 194 TRP A O 1
ATOM 1562 N N . ARG A 1 195 ? -1.681 -2.736 12.931 1.00 94.00 195 ARG A N 1
ATOM 1563 C CA . ARG A 1 195 ? -1.135 -3.981 12.399 1.00 94.00 195 ARG A CA 1
ATOM 1564 C C . ARG A 1 195 ? -0.865 -3.838 10.913 1.00 94.00 195 ARG A C 1
ATOM 1566 O O . ARG A 1 195 ? -1.759 -3.483 10.153 1.00 94.00 195 ARG A O 1
ATOM 1573 N N . LEU A 1 196 ? 0.353 -4.157 10.507 1.00 92.88 196 LEU A N 1
ATOM 1574 C CA . LEU A 1 196 ? 0.738 -4.308 9.116 1.00 92.88 196 LEU A CA 1
ATOM 1575 C C . LEU A 1 196 ? 0.737 -5.797 8.764 1.00 92.88 196 LEU A C 1
ATOM 1577 O O . LEU A 1 196 ? 1.489 -6.584 9.335 1.00 92.88 196 LEU A O 1
ATOM 1581 N N . ASN A 1 197 ? -0.114 -6.182 7.826 1.00 88.38 197 ASN A N 1
ATOM 1582 C CA . ASN A 1 197 ? -0.189 -7.518 7.255 1.00 88.38 197 ASN A CA 1
ATOM 1583 C C . ASN A 1 197 ? 0.768 -7.641 6.063 1.00 88.38 197 ASN A C 1
ATOM 1585 O O . ASN A 1 197 ? 1.204 -6.644 5.492 1.00 88.38 197 ASN A O 1
ATOM 1589 N N . GLY A 1 198 ? 1.093 -8.870 5.675 1.00 80.06 198 GLY A N 1
ATOM 1590 C CA . GLY A 1 198 ? 1.988 -9.163 4.558 1.00 80.06 198 GLY A CA 1
ATOM 1591 C C . GLY A 1 198 ? 2.924 -10.326 4.885 1.00 80.06 198 GLY A C 1
ATOM 1592 O O . GLY A 1 198 ? 2.719 -10.992 5.901 1.00 80.06 198 GLY A O 1
ATOM 1593 N N . PRO A 1 199 ? 3.960 -10.548 4.062 1.00 71.50 199 PRO A N 1
ATOM 1594 C CA . PRO A 1 199 ? 4.922 -11.646 4.224 1.00 71.50 199 PRO A CA 1
ATOM 1595 C C . PRO A 1 199 ? 5.596 -11.683 5.604 1.00 71.50 199 PRO A C 1
ATOM 1597 O O . PRO A 1 199 ? 5.903 -12.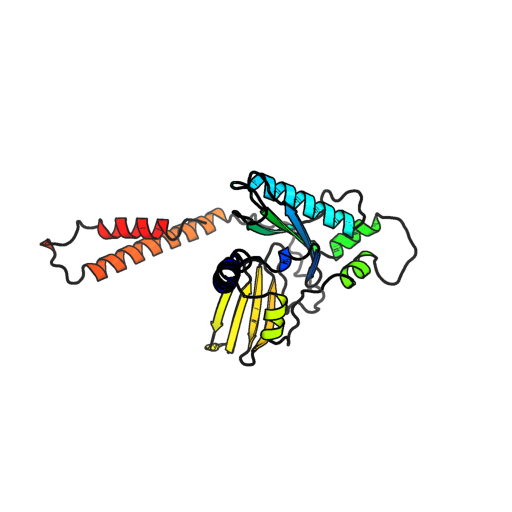751 6.119 1.00 71.50 199 PRO A O 1
ATOM 1600 N N . HIS A 1 200 ? 5.732 -10.519 6.245 1.00 78.88 200 HIS A N 1
ATOM 1601 C CA . HIS A 1 200 ? 6.302 -10.373 7.583 1.00 78.88 200 HIS A CA 1
ATOM 1602 C C . HIS A 1 200 ? 5.398 -9.477 8.454 1.00 78.88 200 HIS A C 1
ATOM 1604 O O . HIS A 1 200 ? 5.594 -8.268 8.488 1.00 78.88 200 HIS A O 1
ATOM 1610 N N . PRO A 1 201 ? 4.339 -9.969 9.108 1.00 84.62 201 PRO A N 1
ATOM 1611 C CA . PRO A 1 201 ? 3.420 -9.089 9.833 1.00 84.62 201 PRO A CA 1
ATOM 1612 C C . PRO A 1 201 ? 4.117 -8.281 10.943 1.00 84.62 201 PRO A C 1
ATOM 1614 O O . PRO A 1 201 ? 5.023 -8.793 11.592 1.00 84.62 201 PRO A O 1
ATOM 1617 N N . ARG A 1 202 ? 3.697 -7.027 11.157 1.00 86.06 202 ARG A N 1
ATOM 1618 C CA . ARG A 1 202 ? 4.185 -6.143 12.238 1.00 86.06 202 ARG A CA 1
ATOM 1619 C C . ARG A 1 202 ? 3.022 -5.543 13.005 1.00 86.06 202 ARG A C 1
ATOM 1621 O O . ARG A 1 202 ? 1.946 -5.359 12.434 1.00 86.06 202 ARG A O 1
ATOM 1628 N N . SER A 1 203 ? 3.227 -5.190 14.268 1.00 90.25 203 SER A N 1
ATOM 1629 C CA . SER A 1 203 ? 2.199 -4.498 15.056 1.00 90.25 203 SER A CA 1
ATOM 1630 C C . SER A 1 203 ? 2.776 -3.524 16.078 1.00 90.25 203 SER A C 1
ATOM 1632 O O . SER A 1 203 ? 3.942 -3.627 16.452 1.00 90.25 203 SER A O 1
ATOM 1634 N N . SER A 1 204 ? 1.940 -2.600 16.554 1.00 87.50 204 SER A N 1
ATOM 1635 C CA . SER A 1 204 ? 2.268 -1.685 17.659 1.00 87.50 204 SER A CA 1
ATOM 1636 C C . SER A 1 204 ? 2.665 -2.400 18.950 1.00 87.50 204 SER A C 1
ATOM 1638 O O . SER A 1 204 ? 3.420 -1.851 19.751 1.00 87.50 204 SER A O 1
ATOM 1640 N N . ASP A 1 205 ? 2.171 -3.621 19.141 1.00 79.38 205 ASP A N 1
ATOM 1641 C CA . ASP A 1 205 ? 2.317 -4.378 20.385 1.00 79.38 205 ASP A CA 1
ATOM 1642 C C . ASP A 1 205 ? 3.686 -5.087 20.467 1.00 79.38 205 ASP A C 1
ATOM 1644 O O . ASP A 1 205 ? 4.048 -5.652 21.493 1.00 79.38 205 ASP A O 1
ATOM 1648 N N . GLU A 1 206 ? 4.493 -5.017 19.403 1.00 67.00 206 GLU A N 1
ATOM 1649 C CA . GLU A 1 206 ? 5.789 -5.696 19.247 1.00 67.00 206 GLU A CA 1
ATOM 1650 C C . GLU A 1 206 ? 6.975 -4.917 19.868 1.00 67.00 206 GLU A C 1
ATOM 1652 O O . GLU A 1 206 ? 8.126 -5.061 19.456 1.00 67.00 206 GLU A O 1
ATOM 1657 N N . SER A 1 207 ? 6.721 -4.069 20.870 1.00 47.41 207 SER A N 1
ATOM 1658 C CA . SER A 1 207 ? 7.766 -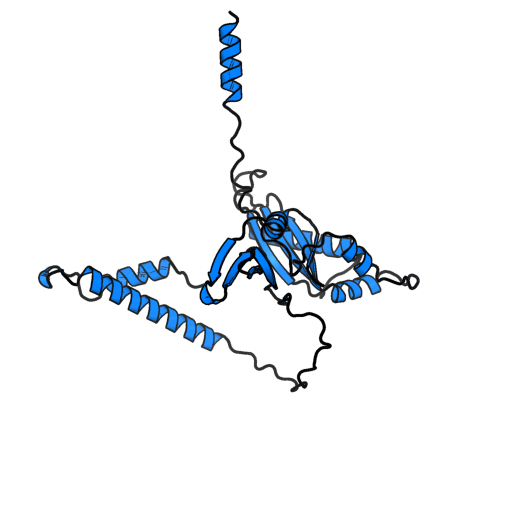3.256 21.510 1.00 47.41 207 SER A CA 1
ATOM 1659 C C . SER A 1 207 ? 8.613 -4.071 22.507 1.00 47.41 207 SER A C 1
ATOM 1661 O O . SER A 1 207 ? 8.216 -4.290 23.645 1.00 47.41 207 SER A O 1
ATOM 1663 N N . THR A 1 208 ? 9.835 -4.423 22.093 1.00 44.16 208 THR A N 1
ATOM 1664 C CA . THR A 1 208 ? 11.014 -4.743 22.933 1.00 44.16 208 THR A CA 1
ATOM 1665 C C . THR A 1 208 ? 10.881 -5.912 23.919 1.00 44.16 208 THR A C 1
ATOM 1667 O O . THR A 1 208 ? 11.047 -5.755 25.126 1.00 44.16 208 THR A O 1
ATOM 1670 N N . ALA A 1 209 ? 10.711 -7.128 23.408 1.00 30.69 209 ALA A N 1
ATOM 1671 C CA . ALA A 1 209 ? 11.231 -8.306 24.098 1.00 30.69 209 ALA A CA 1
ATOM 1672 C C . ALA A 1 209 ? 12.412 -8.835 23.273 1.00 30.69 209 ALA A C 1
ATOM 1674 O O . ALA A 1 209 ? 12.259 -8.969 22.054 1.00 30.69 209 ALA A O 1
ATOM 1675 N N . PRO A 1 210 ? 13.586 -9.147 23.865 1.00 34.50 210 PRO A N 1
ATOM 1676 C CA . PRO A 1 210 ? 14.485 -10.067 23.186 1.00 34.50 210 PRO A CA 1
ATOM 1677 C C . PRO A 1 210 ? 13.640 -11.292 22.873 1.00 34.50 210 PRO A C 1
ATOM 1679 O O . PRO A 1 210 ? 12.863 -11.716 23.730 1.00 34.50 210 PRO A O 1
ATOM 1682 N N . ALA A 1 211 ? 13.737 -11.791 21.641 1.00 37.84 211 ALA A N 1
ATOM 1683 C CA . ALA A 1 211 ? 13.096 -13.029 21.251 1.00 37.84 211 ALA A CA 1
ATOM 1684 C C . ALA A 1 211 ? 13.327 -14.041 22.377 1.00 37.84 211 ALA A C 1
ATOM 1686 O O . ALA A 1 211 ? 14.440 -14.540 22.556 1.00 37.84 211 ALA A O 1
ATOM 1687 N N . LEU A 1 212 ? 12.285 -14.287 23.177 1.00 36.03 212 LEU A N 1
ATOM 1688 C CA . LEU A 1 212 ? 12.183 -15.500 23.951 1.00 36.03 212 LEU A CA 1
ATOM 1689 C C . LEU A 1 212 ? 12.181 -16.541 22.856 1.00 36.03 212 LEU A C 1
ATOM 1691 O O . LEU A 1 212 ? 11.193 -16.704 22.141 1.00 36.03 212 LEU A O 1
ATOM 1695 N N . GLN A 1 213 ? 13.369 -17.103 22.641 1.00 38.03 213 GLN A N 1
ATOM 1696 C CA . GLN A 1 213 ? 13.578 -18.280 21.841 1.00 38.03 213 GLN A CA 1
ATOM 1697 C C . GLN A 1 213 ? 12.534 -19.261 22.350 1.00 38.03 213 GLN A C 1
ATOM 1699 O O . GLN A 1 213 ? 12.685 -19.853 23.419 1.00 38.03 213 GLN A O 1
ATOM 1704 N N . ALA A 1 214 ? 11.431 -19.375 21.610 1.00 38.25 214 ALA A N 1
ATOM 1705 C CA . ALA A 1 214 ? 10.643 -20.579 21.667 1.00 38.25 214 ALA A CA 1
ATOM 1706 C C . ALA A 1 214 ? 11.669 -21.694 21.442 1.00 38.25 214 ALA A C 1
ATOM 1708 O O . ALA A 1 214 ? 12.486 -21.570 20.516 1.00 38.25 214 ALA A O 1
ATOM 1709 N N . PRO A 1 215 ? 11.732 -22.691 22.339 1.00 33.50 215 PRO A N 1
ATOM 1710 C CA . PRO A 1 215 ? 12.754 -23.712 22.255 1.00 33.50 215 PRO A CA 1
ATOM 1711 C C . PRO A 1 215 ? 12.712 -24.272 20.842 1.00 33.50 215 PRO A C 1
ATOM 1713 O O . PRO A 1 215 ? 11.641 -24.589 20.323 1.00 33.50 215 PRO A O 1
ATOM 1716 N N . THR A 1 216 ? 13.884 -24.296 20.215 1.00 39.62 216 THR A N 1
ATOM 1717 C CA . THR A 1 216 ? 14.128 -24.875 18.904 1.00 39.62 216 THR A CA 1
ATOM 1718 C C . THR A 1 216 ? 13.736 -26.348 18.978 1.00 39.62 216 THR A C 1
ATOM 1720 O O . THR A 1 216 ? 14.551 -27.210 19.294 1.00 39.62 216 THR A O 1
ATOM 1723 N N . ILE A 1 217 ? 12.456 -26.638 18.753 1.00 39.41 217 ILE A N 1
ATOM 1724 C CA . ILE A 1 217 ? 11.999 -27.972 18.399 1.00 39.41 217 ILE A CA 1
ATOM 1725 C C . ILE A 1 217 ? 12.483 -28.137 16.966 1.00 39.41 217 ILE A C 1
ATOM 1727 O O . ILE A 1 217 ? 12.105 -27.377 16.075 1.00 39.41 217 ILE A O 1
ATOM 1731 N N . GLY A 1 218 ? 13.463 -29.024 16.827 1.00 32.88 218 GLY A N 1
ATOM 1732 C CA . GLY A 1 218 ? 14.261 -29.193 15.630 1.00 32.88 218 GLY A CA 1
ATOM 1733 C C . GLY A 1 218 ? 13.439 -29.416 14.366 1.00 32.88 218 GLY A C 1
ATOM 1734 O O . GLY A 1 218 ? 12.317 -29.907 14.409 1.00 32.88 218 GLY A O 1
ATOM 1735 N N . ASN A 1 219 ? 14.068 -29.026 13.258 1.00 46.09 219 ASN A N 1
ATOM 1736 C CA . ASN A 1 219 ? 13.953 -29.581 11.913 1.00 46.09 219 ASN A CA 1
ATOM 1737 C C . ASN A 1 219 ? 12.876 -30.659 11.744 1.00 46.09 219 ASN A C 1
ATOM 1739 O O . ASN A 1 219 ? 13.152 -31.843 11.888 1.00 46.09 219 ASN A O 1
ATOM 1743 N N . ASP A 1 220 ? 11.665 -30.200 11.466 1.00 42.25 220 ASP A N 1
ATOM 1744 C CA . ASP A 1 220 ? 10.793 -30.668 10.393 1.00 42.25 220 ASP A CA 1
ATOM 1745 C C . ASP A 1 220 ? 9.514 -29.844 10.525 1.00 42.25 220 ASP A C 1
ATOM 1747 O O . ASP A 1 220 ? 8.608 -30.162 11.294 1.00 42.25 220 ASP A O 1
ATOM 1751 N N . LEU A 1 221 ? 9.452 -28.715 9.809 1.00 39.91 221 LEU A N 1
ATOM 1752 C CA . LEU A 1 221 ? 8.161 -28.093 9.540 1.00 39.91 221 LEU A CA 1
ATOM 1753 C C . LEU A 1 221 ? 7.379 -29.136 8.736 1.00 39.91 221 LEU A C 1
ATOM 1755 O O . LEU A 1 221 ? 7.801 -29.428 7.612 1.00 39.91 221 LEU A O 1
ATOM 1759 N N . PRO A 1 222 ? 6.279 -29.721 9.253 1.00 44.28 222 PRO A N 1
ATOM 1760 C CA . PRO A 1 222 ? 5.440 -30.527 8.392 1.00 44.28 222 PRO A CA 1
ATOM 1761 C C . PRO A 1 222 ? 5.014 -29.596 7.265 1.00 44.28 222 PRO A C 1
ATOM 1763 O O . PRO A 1 222 ? 4.563 -28.477 7.519 1.00 44.28 222 PRO A O 1
ATOM 1766 N N . THR A 1 223 ? 5.220 -30.016 6.021 1.00 48.88 223 THR A N 1
ATOM 1767 C CA . THR A 1 223 ? 4.607 -29.369 4.867 1.00 48.88 223 THR A CA 1
ATOM 1768 C C . THR A 1 223 ? 3.113 -29.346 5.168 1.00 48.88 223 THR A C 1
ATOM 1770 O O . THR A 1 223 ? 2.461 -30.385 5.109 1.00 48.88 223 THR A O 1
ATOM 1773 N N . ILE A 1 224 ? 2.596 -28.211 5.652 1.00 58.62 224 ILE A N 1
ATOM 1774 C CA . ILE A 1 224 ? 1.190 -28.098 6.020 1.00 58.62 224 ILE A CA 1
ATOM 1775 C C . ILE A 1 224 ? 0.457 -28.187 4.698 1.00 58.62 224 ILE A C 1
ATOM 1777 O O . ILE A 1 224 ? 0.423 -27.230 3.924 1.00 58.62 224 ILE A O 1
ATOM 1781 N N . ASP A 1 225 ? -0.064 -29.373 4.423 1.00 59.81 225 ASP A N 1
ATOM 1782 C CA . ASP A 1 225 ? -0.867 -29.630 3.254 1.00 59.81 225 ASP A CA 1
ATOM 1783 C C . ASP A 1 225 ? -2.201 -28.897 3.425 1.00 59.81 225 ASP A C 1
ATOM 1785 O O . ASP A 1 225 ? -3.169 -29.378 4.019 1.00 59.81 225 ASP A O 1
ATOM 1789 N N . LEU A 1 226 ? -2.213 -27.653 2.952 1.00 72.38 226 LEU A N 1
ATOM 1790 C CA . LEU A 1 226 ? -3.381 -26.789 2.971 1.00 72.38 226 LEU A CA 1
ATOM 1791 C C . LEU A 1 226 ? -4.456 -27.277 2.000 1.00 72.38 226 LEU A C 1
ATOM 1793 O O . LEU A 1 226 ? -5.567 -26.763 2.081 1.00 72.38 226 LEU A O 1
ATOM 1797 N N . THR A 1 227 ? -4.183 -28.256 1.125 1.00 77.44 227 THR A N 1
ATOM 1798 C CA . THR A 1 227 ? -5.179 -28.755 0.163 1.00 77.44 227 THR A CA 1
ATOM 1799 C C . THR A 1 227 ? -6.408 -29.300 0.879 1.00 77.44 227 THR A C 1
ATOM 1801 O O . THR A 1 227 ? -7.526 -28.917 0.548 1.00 77.44 227 THR A O 1
ATOM 1804 N N . THR A 1 228 ? -6.211 -30.081 1.945 1.00 77.31 228 THR A N 1
ATOM 1805 C CA . THR A 1 228 ? -7.318 -30.650 2.724 1.00 77.31 228 THR A CA 1
ATOM 1806 C C . THR A 1 228 ? -8.117 -29.554 3.430 1.00 77.31 228 THR A C 1
ATOM 1808 O O . THR A 1 228 ? -9.346 -29.588 3.467 1.00 77.31 228 THR A O 1
ATOM 1811 N N . ARG A 1 229 ? -7.435 -28.536 3.969 1.00 77.94 229 ARG A N 1
ATOM 1812 C CA . ARG A 1 229 ? -8.090 -27.424 4.671 1.00 77.94 229 ARG A CA 1
ATOM 1813 C C . ARG A 1 229 ? -8.837 -26.495 3.712 1.00 77.94 229 ARG A C 1
ATOM 1815 O O . ARG A 1 229 ? -9.923 -26.030 4.046 1.00 77.94 229 ARG A O 1
ATOM 1822 N N . LEU A 1 230 ? -8.275 -26.238 2.534 1.00 80.94 230 LEU A N 1
ATOM 1823 C CA . LEU A 1 230 ? -8.921 -25.472 1.470 1.00 80.94 230 LEU A CA 1
ATOM 1824 C C . LEU A 1 230 ? -10.145 -26.217 0.944 1.00 80.94 230 LEU A C 1
ATOM 1826 O O . LEU A 1 230 ? -11.213 -25.622 0.870 1.00 80.94 230 LEU A O 1
ATOM 1830 N N . GLN A 1 231 ? -10.032 -27.524 0.698 1.00 83.31 231 GLN A N 1
ATOM 1831 C CA . GLN A 1 231 ? -11.162 -28.348 0.278 1.00 83.31 231 GLN A CA 1
ATOM 1832 C C . GLN A 1 231 ? -12.296 -28.325 1.315 1.00 83.31 231 GLN A C 1
ATOM 1834 O O . GLN A 1 231 ? -13.455 -28.140 0.953 1.00 83.31 231 GLN A O 1
ATOM 1839 N N . GLN A 1 232 ? -11.977 -28.422 2.610 1.00 84.38 232 GLN A N 1
ATOM 1840 C CA . GLN A 1 232 ? -12.979 -28.305 3.675 1.00 84.38 232 GLN A CA 1
ATOM 1841 C C . GLN A 1 232 ? -13.676 -26.938 3.684 1.00 84.38 232 GLN A C 1
ATOM 1843 O O . GLN A 1 232 ? -14.890 -26.872 3.868 1.00 84.38 232 GLN A O 1
ATOM 1848 N N . LEU A 1 233 ? -12.933 -25.848 3.475 1.00 84.88 233 LEU A N 1
ATOM 1849 C CA . LEU A 1 233 ? -13.510 -24.503 3.400 1.00 84.88 233 LEU A CA 1
ATOM 1850 C C . LEU A 1 233 ? -14.376 -24.323 2.147 1.00 84.88 233 LEU A C 1
ATOM 1852 O O . LEU A 1 233 ? -15.447 -23.722 2.227 1.00 84.88 233 LEU A O 1
ATOM 1856 N N . GLU A 1 234 ? -13.960 -24.880 1.008 1.00 86.00 234 GLU A N 1
ATOM 1857 C CA . GLU A 1 234 ? -14.751 -24.874 -0.225 1.00 86.00 234 GLU A CA 1
ATOM 1858 C C . GLU A 1 234 ? -16.064 -25.647 -0.061 1.00 86.00 234 GLU A C 1
ATOM 1860 O O . GLU A 1 234 ? -17.123 -25.167 -0.472 1.00 86.00 234 GLU A O 1
ATOM 1865 N N . GLU A 1 235 ? -16.014 -26.824 0.568 1.00 88.56 235 GLU A N 1
ATOM 1866 C CA . GLU A 1 235 ? -17.197 -27.632 0.869 1.00 88.56 235 GLU A CA 1
ATOM 1867 C C . GLU A 1 235 ? -18.137 -26.903 1.836 1.00 88.56 235 GLU A C 1
ATOM 1869 O O . GLU A 1 235 ? -19.352 -26.886 1.617 1.00 88.56 235 GLU A O 1
ATOM 1874 N N . GLN A 1 236 ? -17.595 -26.240 2.862 1.00 89.31 236 GLN A N 1
ATOM 1875 C CA . GLN A 1 236 ? -18.380 -25.415 3.784 1.00 89.31 236 GLN A CA 1
ATOM 1876 C C . GLN A 1 236 ? -19.076 -24.259 3.057 1.00 89.31 236 GLN A C 1
ATOM 1878 O O . GLN A 1 236 ? -20.291 -24.101 3.188 1.00 89.31 236 GLN A O 1
ATOM 1883 N N . GLN A 1 237 ? -18.354 -23.508 2.222 1.00 88.12 237 GLN A N 1
ATOM 1884 C CA . GLN A 1 237 ? -18.937 -22.422 1.428 1.00 88.12 237 GLN A CA 1
ATOM 1885 C C . GLN A 1 237 ? -19.984 -22.920 0.422 1.00 88.12 237 GLN A C 1
ATOM 1887 O O . GLN A 1 237 ? -20.958 -22.222 0.126 1.00 88.12 237 GLN A O 1
ATOM 1892 N N . ASP A 1 238 ? -19.812 -24.117 -0.145 1.00 89.56 238 ASP A N 1
ATOM 1893 C CA . ASP A 1 238 ? -20.819 -24.720 -1.022 1.00 89.56 238 ASP A CA 1
ATOM 1894 C C . ASP A 1 238 ? -22.101 -25.078 -0.265 1.00 89.56 238 ASP A C 1
ATOM 1896 O O . ASP A 1 238 ? -23.206 -24.768 -0.719 1.00 89.56 238 ASP A O 1
ATOM 1900 N N . GLN A 1 239 ? -21.960 -25.676 0.920 1.00 91.06 239 GLN A N 1
ATOM 1901 C CA . GLN A 1 239 ? -23.090 -26.010 1.784 1.00 91.06 239 GLN A CA 1
ATOM 1902 C C . GLN A 1 239 ? -23.842 -24.761 2.249 1.00 91.06 239 GLN A C 1
ATOM 1904 O O . GLN A 1 239 ? -25.074 -24.752 2.248 1.00 91.06 239 GLN A O 1
ATOM 1909 N N . GLU A 1 240 ? -23.128 -23.696 2.609 1.00 90.69 240 GLU A N 1
ATOM 1910 C CA . GLU A 1 240 ? -23.732 -22.419 2.989 1.00 90.69 240 GLU A CA 1
ATOM 1911 C C . GLU A 1 240 ? -24.548 -21.814 1.846 1.00 90.69 240 GLU A C 1
ATOM 1913 O O . GLU A 1 240 ? -25.702 -21.433 2.058 1.00 90.69 240 GLU A O 1
ATOM 1918 N N . ARG A 1 241 ? -24.016 -21.816 0.615 1.00 89.62 241 ARG A N 1
ATOM 1919 C CA . ARG A 1 241 ? -24.751 -21.348 -0.573 1.00 89.62 241 ARG A CA 1
ATOM 1920 C C . ARG A 1 241 ? -26.016 -22.164 -0.823 1.00 89.62 241 ARG A C 1
ATOM 1922 O O . ARG A 1 241 ? -27.066 -21.587 -1.099 1.00 89.62 241 ARG A O 1
ATOM 1929 N N . ARG A 1 242 ? -25.957 -23.491 -0.669 1.00 90.75 242 ARG A N 1
ATOM 1930 C CA . ARG A 1 242 ? -27.142 -24.362 -0.792 1.00 90.75 242 ARG A CA 1
ATOM 1931 C C . ARG A 1 242 ? -28.194 -24.051 0.271 1.00 90.75 242 ARG A C 1
ATOM 1933 O O . ARG A 1 242 ? -29.368 -23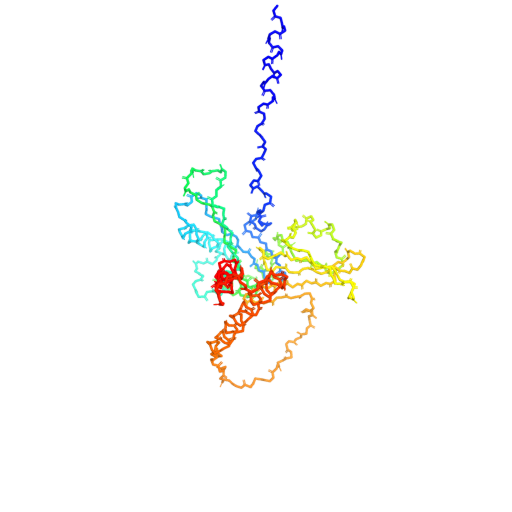.919 -0.065 1.00 90.75 242 ARG A O 1
ATOM 1940 N N . ARG A 1 243 ? -27.788 -23.883 1.535 1.00 91.94 243 ARG A N 1
ATOM 1941 C CA . ARG A 1 243 ? -28.702 -23.516 2.634 1.00 91.94 243 ARG A CA 1
ATOM 1942 C C . ARG A 1 243 ? -29.328 -22.140 2.415 1.00 91.94 243 ARG A C 1
ATOM 1944 O O . ARG A 1 243 ? -30.522 -21.969 2.652 1.00 91.94 243 ARG A O 1
ATOM 1951 N N . ALA A 1 244 ? -28.550 -21.169 1.940 1.00 90.19 244 ALA A N 1
ATOM 1952 C CA . ALA A 1 244 ? -29.038 -19.831 1.623 1.00 90.19 244 ALA A CA 1
ATOM 1953 C C . ALA A 1 244 ? -30.067 -19.859 0.483 1.00 90.19 244 ALA A C 1
ATOM 1955 O O . ALA A 1 244 ? -31.143 -19.280 0.623 1.00 90.19 244 ALA A O 1
ATOM 1956 N N . ALA A 1 245 ? -29.784 -20.598 -0.594 1.00 90.62 245 ALA A N 1
ATOM 1957 C CA . ALA A 1 245 ? -30.711 -20.791 -1.706 1.00 90.62 245 ALA A CA 1
ATOM 1958 C C . ALA A 1 245 ? -32.021 -21.465 -1.259 1.00 90.62 245 ALA A C 1
ATOM 1960 O O . ALA A 1 245 ? -33.106 -20.985 -1.580 1.00 90.62 245 ALA A O 1
ATOM 1961 N N . GLN A 1 246 ? -31.932 -22.525 -0.449 1.00 90.00 246 GLN A N 1
ATOM 1962 C CA . GLN A 1 246 ? -33.101 -23.193 0.133 1.00 90.00 246 GLN A CA 1
ATOM 1963 C C . GLN A 1 246 ? -33.936 -22.242 0.991 1.00 90.00 246 GLN A C 1
ATOM 1965 O O . GLN A 1 246 ? -35.152 -22.179 0.831 1.00 90.00 246 GLN A O 1
ATOM 1970 N N . ARG A 1 247 ? -33.292 -21.468 1.872 1.00 90.19 247 ARG A N 1
ATOM 1971 C CA . ARG A 1 247 ? -33.973 -20.491 2.731 1.00 90.19 247 ARG A CA 1
ATOM 1972 C C . ARG A 1 247 ? -34.647 -19.389 1.918 1.00 90.19 247 ARG A C 1
ATOM 1974 O O . ARG A 1 247 ? -35.756 -18.978 2.240 1.00 90.19 247 ARG A O 1
ATOM 1981 N N . TYR A 1 248 ? -33.988 -18.905 0.872 1.00 90.38 248 TYR A N 1
ATOM 1982 C CA . TYR A 1 248 ? -34.555 -17.900 -0.018 1.00 90.38 248 TYR A CA 1
ATOM 1983 C C . TYR A 1 248 ? -35.822 -18.415 -0.706 1.00 90.38 248 TYR A C 1
ATOM 1985 O O . TYR A 1 248 ? -36.857 -17.749 -0.694 1.00 90.38 248 TYR A O 1
ATOM 1993 N N . CYS A 1 249 ? -35.757 -19.621 -1.267 1.00 88.75 249 CYS A N 1
ATOM 1994 C CA . CYS A 1 249 ? -36.876 -20.226 -1.977 1.00 88.75 249 CYS A CA 1
ATOM 1995 C C . CYS A 1 249 ? -38.024 -20.606 -1.037 1.00 88.75 249 CYS A C 1
ATOM 1997 O O . CYS A 1 249 ? -39.181 -20.346 -1.367 1.00 88.75 249 CYS A O 1
ATOM 1999 N N . SER A 1 250 ? -37.728 -21.137 0.153 1.00 87.25 250 SER A N 1
ATOM 2000 C CA . SER A 1 250 ? -38.760 -21.471 1.136 1.00 87.25 250 SER A CA 1
ATOM 2001 C C . SER A 1 250 ? -39.530 -20.235 1.597 1.00 87.25 250 SER A C 1
ATOM 2003 O O . SER A 1 250 ? -40.753 -20.282 1.664 1.00 87.25 250 SER A O 1
ATOM 2005 N N . LEU A 1 251 ? -38.845 -19.109 1.826 1.00 88.75 251 LEU A N 1
ATOM 2006 C CA . LEU A 1 251 ? -39.490 -17.840 2.168 1.00 88.75 251 LEU A CA 1
ATOM 2007 C C . LEU A 1 251 ? -40.292 -17.271 0.994 1.00 88.75 251 LEU A C 1
ATOM 2009 O O . LEU A 1 251 ? -41.428 -16.842 1.169 1.00 88.75 251 LEU A O 1
ATOM 2013 N N . ARG A 1 252 ? -39.723 -17.292 -0.215 1.00 86.06 252 ARG A N 1
ATOM 2014 C CA . ARG A 1 252 ? -40.353 -16.715 -1.409 1.00 86.06 252 ARG A CA 1
ATOM 2015 C C . ARG A 1 252 ? -41.637 -17.437 -1.823 1.00 86.06 252 ARG A C 1
ATOM 2017 O O . ARG A 1 252 ? -42.521 -16.807 -2.396 1.00 86.06 252 ARG A O 1
ATOM 2024 N N . PHE A 1 253 ? -41.730 -18.740 -1.561 1.00 85.44 253 PHE A N 1
ATOM 2025 C CA . PHE A 1 253 ? -42.879 -19.568 -1.939 1.00 85.44 253 PHE A CA 1
ATOM 2026 C C . PHE A 1 253 ? -43.730 -20.032 -0.749 1.00 85.44 253 PHE A C 1
ATOM 2028 O O . PHE A 1 253 ? -44.642 -20.834 -0.952 1.00 85.44 253 PHE A O 1
ATOM 2035 N N . ALA A 1 254 ? -43.484 -19.510 0.460 1.00 84.62 254 ALA A N 1
ATOM 2036 C CA . ALA A 1 254 ? -44.214 -19.882 1.676 1.00 84.62 254 ALA A CA 1
ATOM 2037 C C . ALA A 1 254 ? -45.738 -19.723 1.527 1.00 84.62 254 ALA A C 1
ATOM 2039 O O . ALA A 1 254 ? -46.496 -20.594 1.944 1.00 84.62 254 ALA A O 1
ATOM 2040 N N . GLU A 1 255 ? -46.175 -18.647 0.870 1.00 83.00 255 GLU A N 1
ATOM 2041 C CA . GLU A 1 255 ? -47.592 -18.292 0.698 1.00 83.00 255 GLU A CA 1
ATOM 2042 C C . GLU A 1 255 ? -48.146 -18.655 -0.692 1.00 83.00 255 GLU A C 1
ATOM 2044 O O . GLU A 1 255 ? -49.303 -18.378 -1.004 1.00 83.00 255 GLU A O 1
ATOM 2049 N N . VAL A 1 256 ? -47.336 -19.286 -1.551 1.00 82.50 256 VAL A N 1
ATOM 2050 C CA . VAL A 1 256 ? -47.753 -19.663 -2.909 1.00 82.50 256 VAL A CA 1
ATOM 2051 C C . VAL A 1 256 ? -48.412 -21.047 -2.876 1.00 82.50 256 VAL A C 1
ATOM 2053 O O . VAL A 1 256 ? -47.782 -21.988 -2.379 1.00 82.50 256 VAL A O 1
ATOM 2056 N N . PRO A 1 257 ? -49.632 -21.210 -3.428 1.00 83.62 257 PRO A N 1
ATOM 2057 C CA . PRO A 1 257 ? -50.295 -22.510 -3.526 1.00 83.62 257 PRO A CA 1
ATOM 2058 C C . PRO A 1 257 ? -49.452 -23.530 -4.299 1.00 83.62 257 PRO A C 1
ATOM 2060 O O . PRO A 1 257 ? -48.862 -23.188 -5.324 1.00 83.62 257 PRO A O 1
ATOM 2063 N N . ASP A 1 258 ? -49.446 -24.792 -3.859 1.00 76.50 258 ASP A N 1
ATOM 2064 C CA . ASP A 1 258 ? -48.596 -25.857 -4.422 1.00 76.50 258 ASP A CA 1
ATOM 2065 C C . ASP A 1 258 ? -48.737 -26.020 -5.944 1.00 76.50 258 ASP A C 1
ATOM 2067 O O . ASP A 1 258 ? -47.751 -26.264 -6.634 1.00 76.50 258 ASP A O 1
ATOM 2071 N N . ALA A 1 259 ? -49.940 -25.803 -6.487 1.00 79.12 259 ALA A N 1
ATOM 2072 C CA . ALA A 1 259 ? -50.223 -25.889 -7.922 1.00 79.12 259 ALA A CA 1
ATOM 2073 C C . ALA A 1 259 ? -49.501 -24.825 -8.776 1.00 79.12 259 ALA A C 1
ATOM 2075 O O . ALA A 1 259 ? -49.353 -25.005 -9.982 1.00 79.12 259 ALA A O 1
ATOM 2076 N N . LEU A 1 260 ? -49.067 -23.718 -8.163 1.00 77.31 260 LEU A N 1
ATOM 2077 C CA . LEU A 1 260 ? -48.383 -22.597 -8.820 1.00 77.31 260 LEU A CA 1
ATOM 2078 C C . LEU A 1 260 ? -46.897 -22.514 -8.448 1.00 77.31 260 LEU A C 1
ATOM 2080 O O . LEU A 1 260 ? -46.193 -21.613 -8.914 1.00 77.31 260 LEU A O 1
ATOM 2084 N N . ARG A 1 261 ? -46.402 -23.427 -7.603 1.00 77.44 261 ARG A N 1
ATOM 2085 C CA . ARG A 1 261 ? -44.989 -23.449 -7.233 1.00 77.44 261 ARG A CA 1
ATOM 2086 C C . ARG A 1 261 ? -44.134 -23.914 -8.415 1.00 77.44 261 ARG A C 1
ATOM 2088 O O . ARG A 1 261 ? -44.551 -24.777 -9.191 1.00 77.44 261 ARG A O 1
ATOM 2095 N N . PRO A 1 262 ? -42.921 -23.359 -8.572 1.00 78.25 262 PRO A N 1
ATOM 2096 C CA . PRO A 1 262 ? -41.969 -23.882 -9.539 1.00 78.25 262 PRO A CA 1
ATOM 2097 C C . PRO A 1 262 ? -41.652 -25.348 -9.227 1.00 78.25 262 PRO A C 1
ATOM 2099 O O . PRO A 1 262 ? -41.810 -25.806 -8.093 1.00 78.25 262 PRO A O 1
ATOM 2102 N N . LYS A 1 263 ? -41.169 -26.080 -10.240 1.00 81.25 263 LYS A N 1
ATOM 2103 C CA . LYS A 1 263 ? -40.730 -27.470 -10.065 1.00 81.25 263 LYS A CA 1
ATOM 2104 C C . LYS A 1 263 ? -39.783 -27.578 -8.855 1.00 81.25 263 LYS A C 1
ATOM 2106 O O . LYS A 1 263 ? -38.910 -26.713 -8.724 1.00 81.25 263 LYS A O 1
ATOM 2111 N N . PRO A 1 264 ? -39.916 -28.623 -8.015 1.00 75.12 264 PRO A N 1
ATOM 2112 C CA . PRO A 1 264 ? -39.051 -28.813 -6.854 1.00 75.12 264 PRO A CA 1
ATOM 2113 C C . PRO A 1 264 ? -37.570 -28.706 -7.242 1.00 75.12 264 PRO A C 1
ATOM 2115 O O . PRO A 1 264 ? -37.142 -29.334 -8.210 1.00 75.12 264 PRO A O 1
ATOM 2118 N N . GLY A 1 265 ? -36.801 -27.882 -6.526 1.00 78.94 265 GLY A N 1
ATOM 2119 C CA . GLY A 1 265 ? -35.369 -27.684 -6.770 1.00 78.94 265 GLY A CA 1
ATOM 2120 C C . GLY A 1 265 ? -35.012 -26.644 -7.840 1.00 78.94 265 GLY A C 1
ATOM 2121 O O . GLY A 1 265 ? -33.855 -26.233 -7.918 1.00 78.94 265 GLY A O 1
ATOM 2122 N N . ALA A 1 266 ? -35.958 -26.184 -8.670 1.00 87.69 266 ALA A N 1
ATOM 2123 C CA . ALA A 1 266 ? -35.653 -25.240 -9.751 1.00 87.69 266 ALA A CA 1
ATOM 2124 C C . ALA A 1 266 ? -35.327 -23.828 -9.235 1.00 87.69 266 ALA A C 1
ATOM 2126 O O . ALA A 1 266 ? -34.489 -23.133 -9.814 1.00 87.69 266 ALA A O 1
ATOM 2127 N N . CYS A 1 267 ? -35.977 -23.398 -8.149 1.00 88.31 267 CYS A N 1
ATOM 2128 C CA . CYS A 1 267 ? -35.662 -22.123 -7.510 1.00 88.31 267 CYS A CA 1
ATOM 2129 C C . CYS A 1 267 ? -34.292 -22.188 -6.829 1.00 88.31 267 CYS A C 1
ATOM 2131 O O . CYS A 1 267 ? -33.458 -21.309 -7.036 1.00 88.31 267 CYS A O 1
ATOM 2133 N N . GLU A 1 268 ? -34.055 -23.252 -6.063 1.00 92.50 268 GLU A N 1
ATOM 2134 C CA . GLU A 1 268 ? -32.853 -23.453 -5.263 1.00 92.50 268 GLU A CA 1
ATOM 2135 C C . GLU A 1 268 ? -31.622 -23.540 -6.160 1.00 92.50 268 GLU A C 1
ATOM 2137 O O . GLU A 1 268 ? -30.614 -22.901 -5.874 1.00 92.50 268 GLU A O 1
ATOM 2142 N N . GLN A 1 269 ? -31.721 -24.253 -7.286 1.00 91.25 269 GLN A N 1
ATOM 2143 C CA . GLN A 1 269 ? -30.626 -24.343 -8.247 1.00 91.25 269 GLN A CA 1
ATOM 2144 C C . GLN A 1 269 ? -30.309 -22.980 -8.871 1.00 91.25 269 GLN A C 1
ATOM 2146 O O . GLN A 1 269 ? -29.145 -22.596 -8.964 1.00 91.25 269 GLN A O 1
ATOM 2151 N N . ARG A 1 270 ? -31.332 -22.217 -9.274 1.00 90.56 270 ARG A N 1
ATOM 2152 C CA . ARG A 1 270 ? -31.135 -20.898 -9.889 1.00 90.56 270 ARG A CA 1
ATOM 2153 C C . ARG A 1 270 ? -30.551 -19.885 -8.905 1.00 90.56 270 ARG A C 1
ATOM 2155 O O . ARG A 1 270 ? -29.726 -19.062 -9.294 1.00 90.56 270 ARG A O 1
ATOM 2162 N N . GLU A 1 271 ? -30.994 -19.920 -7.652 1.00 90.56 271 GLU A N 1
ATOM 2163 C CA . GLU A 1 271 ? -30.467 -19.045 -6.605 1.00 90.56 271 GLU A CA 1
ATOM 2164 C C . GLU A 1 271 ? -29.038 -19.440 -6.218 1.00 90.56 271 GLU A C 1
ATOM 2166 O O . GLU A 1 271 ? -28.189 -18.569 -6.055 1.00 90.56 271 GLU A O 1
ATOM 2171 N N . TYR A 1 272 ? -28.742 -20.740 -6.155 1.00 91.44 272 TYR A N 1
ATOM 2172 C CA . TYR A 1 272 ? -27.391 -21.245 -5.923 1.00 91.44 272 TYR A CA 1
ATOM 2173 C C . TYR A 1 272 ? -26.402 -20.777 -7.005 1.00 91.44 272 TYR A C 1
ATOM 2175 O O . TYR A 1 272 ? -25.331 -20.277 -6.658 1.00 91.44 272 TYR A O 1
ATOM 2183 N N . GLU A 1 273 ? -26.758 -20.867 -8.294 1.00 91.00 273 GLU A N 1
ATOM 2184 C CA . GLU A 1 273 ? -25.892 -20.367 -9.377 1.00 91.00 273 GLU A CA 1
ATOM 2185 C C . GLU A 1 273 ? -25.687 -18.846 -9.280 1.00 91.00 273 GLU A C 1
ATOM 2187 O O . GLU A 1 273 ? -24.560 -18.372 -9.398 1.00 91.00 273 GLU A O 1
ATOM 2192 N N . ARG A 1 274 ? -26.731 -18.073 -8.940 1.00 90.44 274 ARG A N 1
ATOM 2193 C CA . ARG A 1 274 ? -26.584 -16.624 -8.709 1.00 90.44 274 ARG A CA 1
ATOM 2194 C C . ARG A 1 274 ? -25.618 -16.321 -7.556 1.00 90.44 274 ARG A C 1
ATOM 2196 O O . ARG A 1 274 ? -24.769 -15.441 -7.678 1.00 90.44 274 ARG A O 1
ATOM 2203 N N . LEU A 1 275 ? -25.736 -17.039 -6.436 1.00 87.94 275 LEU A N 1
ATOM 2204 C CA . LEU A 1 275 ? -24.856 -16.861 -5.274 1.00 87.94 275 LEU A CA 1
ATOM 2205 C C . LEU A 1 275 ? -23.404 -17.234 -5.594 1.00 87.94 275 LEU A C 1
ATOM 2207 O O . LEU A 1 275 ? -22.483 -16.598 -5.083 1.00 87.94 275 LEU A O 1
ATOM 2211 N N . LYS A 1 276 ? -23.205 -18.236 -6.454 1.00 87.06 276 LYS A N 1
ATOM 2212 C CA . LYS A 1 276 ? -21.896 -18.661 -6.959 1.00 87.06 276 LYS A CA 1
ATOM 2213 C C . LYS A 1 276 ? -21.251 -17.624 -7.885 1.00 87.06 276 LYS A C 1
ATOM 2215 O O . LYS A 1 276 ? -20.041 -17.451 -7.814 1.00 87.06 276 LYS A O 1
ATOM 2220 N N . GLU A 1 277 ? -22.028 -16.923 -8.708 1.00 85.12 277 GLU A N 1
ATOM 2221 C CA . GLU A 1 277 ? -21.528 -15.832 -9.562 1.00 85.12 277 GLU A CA 1
ATOM 2222 C C . GLU A 1 277 ? -21.177 -14.566 -8.765 1.00 85.12 277 GLU A C 1
ATOM 2224 O O . GLU A 1 277 ? -20.206 -13.885 -9.083 1.00 85.12 277 GLU A O 1
ATOM 2229 N N . GLN A 1 278 ? -21.943 -14.248 -7.716 1.00 78.25 278 GLN A N 1
ATOM 2230 C CA . GLN A 1 278 ? -21.689 -13.074 -6.867 1.00 78.25 278 GLN A CA 1
ATOM 2231 C C . GLN A 1 278 ? -20.489 -13.247 -5.928 1.00 78.25 278 GLN A C 1
ATOM 2233 O O . GLN A 1 278 ? -19.854 -12.260 -5.564 1.00 78.25 278 GLN A O 1
ATOM 2238 N N . HIS A 1 279 ? -20.187 -14.488 -5.543 1.00 70.88 279 HIS A N 1
ATOM 2239 C CA . HIS A 1 279 ? -19.059 -14.840 -4.682 1.00 70.88 279 HIS A CA 1
ATOM 2240 C C . HIS A 1 279 ? -18.193 -15.876 -5.410 1.00 70.88 279 HIS A C 1
ATOM 2242 O O . HIS A 1 279 ? -18.262 -17.067 -5.081 1.00 70.88 279 HIS A O 1
ATOM 2248 N N . PRO A 1 280 ? -17.431 -15.460 -6.441 1.00 61.03 280 PRO A N 1
ATOM 2249 C CA . PRO A 1 280 ? -16.544 -16.371 -7.143 1.00 61.03 280 PRO A CA 1
ATOM 2250 C C . PRO A 1 280 ? -15.528 -16.968 -6.165 1.00 61.03 280 PRO A C 1
ATOM 2252 O O . PRO A 1 280 ? -15.144 -16.337 -5.177 1.00 61.03 280 PRO A O 1
ATOM 2255 N N . ARG A 1 281 ? -15.110 -18.209 -6.444 1.00 59.97 281 ARG A N 1
ATOM 2256 C CA . ARG A 1 281 ? -13.968 -18.822 -5.754 1.00 59.97 281 ARG A CA 1
ATOM 2257 C C . ARG A 1 281 ? -12.767 -17.882 -5.907 1.00 59.97 281 ARG A C 1
ATOM 2259 O O . ARG A 1 281 ? -12.614 -17.311 -6.986 1.00 59.97 281 ARG A O 1
ATOM 2266 N N . PHE A 1 282 ? -12.019 -17.707 -4.816 1.00 54.03 282 PHE A N 1
ATOM 2267 C CA . PHE A 1 282 ? -10.827 -16.858 -4.729 1.00 54.03 282 PHE A CA 1
ATOM 2268 C C . PHE A 1 282 ? -9.944 -16.933 -5.978 1.00 54.03 282 PHE A C 1
ATOM 2270 O O . PHE A 1 282 ? -9.680 -18.069 -6.435 1.00 54.03 282 PHE A O 1
#

Foldseek 3Di:
DVVVVVVVVVVVVVPPPDPPPLPQPDWLVQVDQWADADQKIKGKFKDFFALDPVVQVVNSVVRSVVVLCVLLVAPDQPPQPKDWQAKDKAQPDPPYDHNTIMIMTMIMHGLVSSLVRNVVVDDDDDDVDRSSRVSNVVGHYLYDDFFDAQVNPCVRTNAAPDWDDDVVQQKIWGHNVRRQKIWIDGVRRTTHKIWRDDPDIDMPVPPDDDPPPPDPPDDDDDPPPCVVVVVVVVVVVLVVLLVVQVVVLCVVCVPPDPVPRDDPCPSSVVSSVVVCVVDPDD

Secondary structure (DSSP, 8-state):
--HHHHHHHHHHTT-PPPPPTTSTT--GGGG-SEEEETTEEEEEEEEEEESSHHHHHHHHHHHHHHHHHHHH--S--TT---EEEEEEEESS-TTS-TT-EEEEEEEEEEHHHHHHHHTTS------SS-HHHHHHHHS-B-PPPTT-BHHHHHHHH-S-SEEEEEGGGTEEEEEETTTTEEEEE-TTSBEEEEEE-SSS-EETT--S----------S------HHHHHHHHHHHHHHHHHHHHHHHHHHHTTTS-GGGSPPTTHHHHHHHHHHHHHS---

Radius of gyration: 26.83 Å; chains: 1; bounding box: 86×76×54 Å

pLDDT: mean 80.58, std 17.11, range [30.69, 97.81]

Sequence (282 aa):
MPYRLLILILCLSLLSPLPTRAADNRPFWTEQALFHFGDDVFFTGRSSCAPSIEEGRQRAYLAAIQEVRNFTRAKEIEGFPLDTQMIFEDARPADCAQGFVTVWRLLRAPRTALESLAKHATPGKPADLSPILAQAIAIRNLTPRVGMLRDEVWSRYGLPRSIWARPEQGELIWDYAQFGLTIVFNQDDVLTRWRLNGPHPRSSDESTAPALQAPTIGNDLPTIDLTTRLQQLEEQQDQERRRAAQRYCSLRFAEVPDALRPKPGACEQREYERLKEQHPRF